Protein AF-A0A3C0KE99-F1 (afdb_monomer_lite)

Sequence (184 aa):
LLPAYAVAENPLDYTTIGVRQPGLIGELLLTMLDDPGIGNLVLAIPVGPEMAQRDKADHIVPALARATKPAVLVLTGDGSPMEPFFTGAITAAGVPLFRSADRAMRALRQVAAYGEALQRAARSARDVRAALPLPGPVPANGIYAEYQGKSWLADAGLPVPSGALATDVDEAVRIANGLGYPVV

pLDDT: mean 90.96, std 7.01, range [63.97, 98.44]

Radius of gyration: 31.88 Å; chains: 1; bounding box: 60×46×84 Å

Secondary structure (DSSP, 8-state):
---TT----SS---TTHHHH-HHHHHHHHHHHHHSTT---EEEEEE---HHHHHHIIIIIHHHHHT-SS-EEEEEE-TTSPPPHHHHHHHHHTT--EES-HHHHHHHHHHHHHHHHHHHHHHHHHHT-PPPPPPSSPPPTT----HHHHHHHHHHTT---------SSHHHHHHHHHHH-S---

Foldseek 3Di:
DADPPFDPDVVGPSDCVCVVPVLVLLVVVQVQLPDPVDQEEEAEDELDDPVSLVSCLVHVLVSQLPRPHHYAYEYEDPPDDHDPSSVVSNVVSVHHYHPDPVVVVVVVVVVVVVVVVVVVVVVVVVPPDPDDDQPDDQPPVNDDDPQSVQVVCVVVVHDHQDDDDDPDDVSVVVRCVVRDDDDD

Structure (mmCIF, N/CA/C/O backbone):
data_AF-A0A3C0KE99-F1
#
_entry.id   AF-A0A3C0KE99-F1
#
loop_
_atom_site.group_PDB
_atom_site.id
_atom_site.type_symbol
_atom_site.label_atom_id
_atom_site.label_alt_id
_atom_site.label_comp_id
_atom_site.label_asym_id
_atom_site.label_entity_id
_atom_site.label_seq_id
_atom_site.pdbx_PDB_ins_code
_atom_site.Cartn_x
_atom_site.Cartn_y
_atom_site.Cartn_z
_atom_site.occupancy
_atom_site.B_iso_or_equiv
_atom_site.auth_seq_id
_atom_site.auth_comp_id
_atom_site.auth_asym_id
_atom_site.auth_atom_id
_atom_site.pdbx_PDB_model_num
ATOM 1 N N . LEU A 1 1 ? 4.388 -18.947 -16.955 1.00 83.38 1 LEU A N 1
ATOM 2 C CA . LEU A 1 1 ? 5.141 -17.674 -17.038 1.00 83.38 1 LEU A CA 1
ATOM 3 C C . LEU A 1 1 ? 6.599 -17.871 -16.629 1.00 83.38 1 LEU A C 1
ATOM 5 O O . LEU A 1 1 ? 7.478 -17.473 -17.374 1.00 83.38 1 LEU A O 1
ATOM 9 N N . LEU A 1 2 ? 6.874 -18.511 -15.491 1.00 86.69 2 LEU A N 1
ATOM 10 C CA . LEU A 1 2 ? 8.243 -18.736 -15.019 1.00 86.69 2 LEU A CA 1
ATOM 11 C C . LEU A 1 2 ? 8.909 -19.978 -15.649 1.00 86.69 2 LEU A C 1
ATOM 13 O O . LEU A 1 2 ? 8.204 -20.937 -15.977 1.00 86.69 2 LEU A O 1
ATOM 17 N N . PRO A 1 3 ? 10.248 -19.992 -15.801 1.00 83.94 3 PRO A N 1
ATOM 18 C CA . PRO A 1 3 ? 10.998 -21.209 -16.106 1.00 83.94 3 PRO A CA 1
ATOM 19 C C . PRO A 1 3 ? 10.809 -22.291 -15.033 1.00 83.94 3 PRO A C 1
ATOM 21 O O . PRO A 1 3 ? 10.615 -21.971 -13.865 1.00 83.94 3 PRO A O 1
ATOM 24 N N . ALA A 1 4 ? 10.957 -23.568 -15.401 1.00 87.19 4 ALA A N 1
ATOM 25 C CA . ALA A 1 4 ? 10.744 -24.703 -14.487 1.00 87.19 4 ALA A CA 1
ATOM 26 C C . ALA A 1 4 ? 11.672 -24.722 -13.255 1.00 87.19 4 ALA A C 1
ATOM 28 O O . ALA A 1 4 ? 11.368 -25.379 -12.266 1.00 87.19 4 ALA A O 1
ATOM 29 N N . TYR A 1 5 ? 12.806 -24.023 -13.325 1.00 84.62 5 TYR A N 1
ATOM 30 C CA . TYR A 1 5 ? 13.785 -23.911 -12.244 1.00 84.62 5 TYR A CA 1
ATOM 31 C C . TYR A 1 5 ? 13.594 -22.664 -11.366 1.00 84.62 5 TYR A C 1
ATOM 33 O O . TYR A 1 5 ? 14.323 -22.502 -10.392 1.00 84.62 5 TYR A O 1
ATOM 41 N N . ALA A 1 6 ? 12.676 -21.759 -11.717 1.00 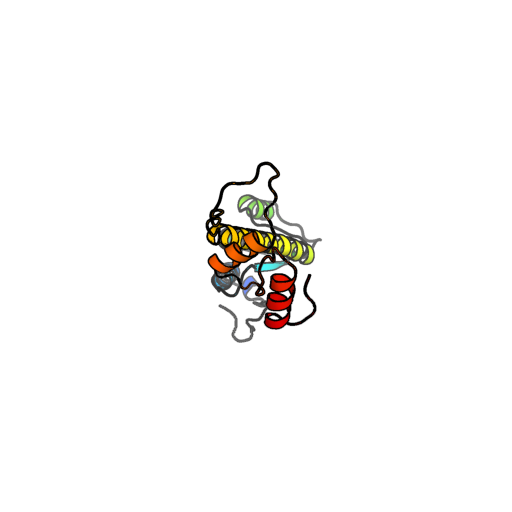86.44 6 ALA A N 1
ATOM 42 C CA . ALA A 1 6 ? 12.399 -20.577 -10.911 1.00 86.44 6 ALA A CA 1
ATOM 43 C C . ALA A 1 6 ? 11.422 -20.927 -9.783 1.00 86.44 6 ALA A C 1
ATOM 45 O O . ALA A 1 6 ? 10.428 -21.624 -9.999 1.00 86.44 6 ALA A O 1
ATOM 46 N N . VAL A 1 7 ? 11.702 -20.421 -8.584 1.00 86.88 7 VAL A N 1
ATOM 47 C CA . VAL A 1 7 ? 10.868 -20.633 -7.398 1.00 86.88 7 VAL A CA 1
ATOM 48 C C . VAL A 1 7 ? 9.984 -19.409 -7.194 1.00 86.88 7 VAL A C 1
ATOM 50 O O . VAL A 1 7 ? 10.462 -18.276 -7.167 1.00 86.88 7 VAL A O 1
ATOM 53 N N . ALA A 1 8 ? 8.678 -19.636 -7.062 1.00 88.81 8 ALA A N 1
ATOM 54 C CA . ALA A 1 8 ? 7.703 -18.582 -6.816 1.00 88.81 8 ALA A CA 1
ATOM 55 C C . ALA A 1 8 ? 7.615 -18.252 -5.316 1.00 88.81 8 ALA A C 1
ATOM 57 O O . ALA A 1 8 ? 6.637 -18.592 -4.653 1.00 88.81 8 ALA A O 1
ATOM 58 N N . GLU A 1 9 ? 8.659 -17.620 -4.781 1.00 90.62 9 GLU A N 1
ATOM 59 C CA . GLU A 1 9 ? 8.729 -17.153 -3.390 1.00 90.62 9 GLU A CA 1
ATOM 60 C C . GLU A 1 9 ? 8.821 -15.621 -3.301 1.00 90.62 9 GLU A C 1
ATOM 62 O O . GLU A 1 9 ? 8.778 -14.929 -4.316 1.00 90.62 9 GLU A O 1
ATOM 67 N N . ASN A 1 10 ? 8.870 -15.070 -2.083 1.00 92.44 10 ASN A N 1
ATOM 68 C CA . ASN A 1 10 ? 9.005 -13.631 -1.857 1.00 92.44 10 ASN A CA 1
ATOM 69 C C . ASN A 1 10 ? 10.383 -13.330 -1.239 1.00 92.44 10 ASN A C 1
ATOM 71 O O . ASN A 1 10 ? 10.577 -13.638 -0.059 1.00 92.44 10 ASN A O 1
ATOM 75 N N . PRO A 1 11 ? 11.321 -12.715 -1.985 1.00 93.38 11 PRO A N 1
ATOM 76 C CA . PRO A 1 11 ? 11.143 -12.071 -3.293 1.00 93.38 11 PRO A CA 1
ATOM 77 C C . PRO A 1 11 ? 11.106 -13.047 -4.478 1.00 93.38 11 PRO A C 1
ATOM 79 O O . PRO A 1 11 ? 11.790 -14.065 -4.477 1.00 93.38 11 PRO A O 1
ATOM 82 N N . LEU A 1 12 ? 10.352 -12.684 -5.522 1.00 93.19 12 LEU A N 1
ATOM 83 C CA . LEU A 1 12 ? 10.263 -13.479 -6.746 1.00 93.19 12 LEU A CA 1
ATOM 84 C C . LEU A 1 12 ? 11.447 -13.182 -7.671 1.00 93.19 12 LEU A C 1
ATOM 86 O O . LEU A 1 12 ? 11.517 -12.105 -8.267 1.00 93.19 12 LEU A O 1
ATOM 90 N N . ASP A 1 13 ? 12.328 -14.165 -7.852 1.00 90.56 13 ASP A N 1
ATOM 91 C CA . ASP A 1 13 ? 13.371 -14.130 -8.877 1.00 90.56 13 ASP A CA 1
ATOM 92 C C . ASP A 1 13 ? 12.866 -14.770 -10.180 1.00 90.56 13 ASP A C 1
ATOM 94 O O . ASP A 1 13 ? 12.857 -15.990 -10.357 1.00 90.56 13 ASP A O 1
ATOM 98 N N . TYR A 1 14 ? 12.439 -13.931 -11.127 1.00 89.12 14 TYR A N 1
ATOM 99 C CA . TYR A 1 14 ? 12.045 -14.378 -12.467 1.00 89.12 14 TYR A CA 1
ATOM 100 C C . TYR A 1 14 ? 13.247 -14.657 -13.385 1.00 89.12 14 TYR A C 1
ATOM 102 O O . TYR A 1 14 ? 13.071 -15.003 -14.557 1.00 89.12 14 TYR A O 1
ATOM 110 N N . THR A 1 15 ? 14.475 -14.577 -12.869 1.00 86.44 15 THR A N 1
ATOM 111 C CA . THR A 1 15 ? 15.736 -14.855 -13.562 1.00 86.44 15 THR A CA 1
ATOM 112 C C . THR A 1 15 ? 15.951 -13.929 -14.768 1.00 86.44 15 THR A C 1
ATOM 114 O O . THR A 1 15 ? 15.521 -12.777 -14.789 1.00 86.44 15 THR A O 1
ATOM 117 N N . THR A 1 16 ? 16.618 -14.404 -15.819 1.00 83.12 16 THR A N 1
ATOM 118 C CA . THR A 1 16 ? 16.950 -13.604 -17.008 1.00 83.12 16 THR A CA 1
ATOM 119 C C . THR A 1 16 ? 15.876 -13.634 -18.095 1.00 83.12 16 THR A C 1
ATOM 121 O O . THR A 1 16 ? 16.087 -13.082 -19.176 1.00 83.12 16 THR A O 1
ATOM 124 N N . ILE A 1 17 ? 14.705 -14.240 -17.849 1.00 82.50 17 ILE A N 1
ATOM 125 C CA . ILE A 1 17 ? 13.643 -14.337 -18.867 1.00 82.50 17 ILE A CA 1
ATOM 126 C C . ILE A 1 17 ? 13.179 -12.957 -19.351 1.00 82.50 17 ILE A C 1
ATOM 128 O O . ILE A 1 17 ? 12.940 -12.769 -20.543 1.00 82.50 17 ILE A O 1
ATOM 132 N N . GLY A 1 18 ? 13.182 -11.970 -18.451 1.00 77.12 18 GLY A N 1
ATOM 133 C CA . GLY A 1 18 ? 12.819 -10.588 -18.746 1.00 77.12 18 GLY A CA 1
ATOM 134 C C . GLY A 1 18 ? 13.744 -9.882 -19.743 1.00 77.12 18 GLY A C 1
ATOM 135 O O . GLY A 1 18 ? 13.336 -8.896 -20.341 1.00 77.12 18 GLY A O 1
ATOM 136 N N . VAL A 1 19 ? 14.960 -10.397 -19.967 1.00 79.00 19 VAL A N 1
ATOM 137 C CA . VAL A 1 19 ? 15.878 -9.874 -20.996 1.00 79.00 19 VAL A CA 1
ATOM 138 C C . VAL A 1 19 ? 15.428 -10.289 -22.397 1.00 79.00 19 VAL A C 1
ATOM 140 O O . VAL A 1 19 ? 15.578 -9.529 -23.344 1.00 79.00 19 VAL A O 1
ATOM 143 N N . ARG A 1 20 ? 14.882 -11.503 -22.544 1.00 81.06 20 ARG A N 1
ATOM 144 C CA . ARG A 1 20 ? 14.421 -12.025 -23.842 1.00 81.06 20 ARG A CA 1
ATOM 145 C C . ARG A 1 20 ? 12.971 -11.664 -24.139 1.00 81.06 20 ARG A C 1
ATOM 147 O O . ARG A 1 20 ? 12.592 -11.601 -25.301 1.00 81.06 20 ARG A O 1
ATOM 154 N N . GLN A 1 21 ? 12.160 -11.492 -23.097 1.00 85.19 21 GLN A N 1
ATOM 155 C CA . GLN A 1 21 ? 10.727 -11.232 -23.202 1.00 85.19 21 GLN A CA 1
ATOM 156 C C . GLN A 1 21 ? 10.315 -10.139 -22.205 1.00 85.19 21 GLN A C 1
ATOM 158 O O . GLN A 1 21 ? 9.745 -10.448 -21.159 1.00 85.19 21 GLN A O 1
ATOM 163 N N . PRO A 1 22 ? 10.583 -8.857 -22.502 1.00 81.12 22 PRO A N 1
ATOM 164 C CA . PRO A 1 22 ? 10.265 -7.767 -21.580 1.00 81.12 22 PRO A CA 1
ATOM 165 C C . PRO A 1 22 ? 8.769 -7.655 -21.250 1.00 81.12 22 PRO A C 1
ATOM 167 O O . PRO A 1 22 ? 8.410 -7.396 -20.102 1.00 81.12 22 PRO A O 1
ATOM 170 N N . GLY A 1 23 ? 7.896 -7.944 -22.226 1.00 84.56 23 GLY A N 1
ATOM 171 C CA . GLY A 1 23 ? 6.438 -8.017 -22.043 1.00 84.56 23 GLY A CA 1
ATOM 172 C C . GLY A 1 23 ? 5.997 -8.966 -20.926 1.00 84.56 23 GLY A C 1
ATOM 173 O O . GLY A 1 23 ? 5.056 -8.666 -20.191 1.00 84.56 23 GLY A O 1
ATOM 174 N N . LEU A 1 24 ? 6.741 -10.057 -20.722 1.00 90.25 24 LEU A N 1
ATOM 175 C CA . LEU A 1 24 ? 6.434 -11.054 -19.701 1.00 90.25 24 LEU A CA 1
ATOM 176 C C . LEU A 1 24 ? 6.539 -10.483 -18.281 1.00 90.25 24 LEU A C 1
ATOM 178 O O . LEU A 1 24 ? 5.824 -10.936 -17.393 1.00 90.25 24 LEU A O 1
ATOM 182 N N . ILE A 1 25 ? 7.394 -9.478 -18.055 1.00 91.44 25 ILE A N 1
ATOM 183 C CA . ILE A 1 25 ? 7.524 -8.839 -16.738 1.00 91.44 25 ILE A CA 1
ATOM 184 C C . ILE A 1 25 ? 6.229 -8.097 -16.380 1.00 91.44 25 ILE A C 1
ATOM 186 O O . ILE A 1 25 ? 5.781 -8.164 -15.237 1.00 91.44 25 ILE A O 1
ATOM 190 N N . GLY A 1 26 ? 5.606 -7.423 -17.352 1.00 91.25 26 GLY A N 1
ATOM 191 C CA . GLY A 1 26 ? 4.327 -6.743 -17.149 1.00 91.25 26 GLY A CA 1
ATOM 192 C C . GLY A 1 26 ? 3.198 -7.720 -16.810 1.00 91.25 26 GLY A C 1
ATOM 193 O O . GLY A 1 26 ? 2.449 -7.491 -15.862 1.00 91.25 26 GLY A O 1
ATOM 194 N N . GLU A 1 27 ? 3.112 -8.840 -17.532 1.00 92.19 27 GLU A N 1
ATOM 195 C CA . GLU A 1 27 ? 2.137 -9.906 -17.253 1.00 92.19 27 GLU A CA 1
ATOM 196 C C . GLU A 1 27 ? 2.355 -10.550 -15.881 1.00 92.19 27 GLU A C 1
ATOM 198 O O . GLU A 1 27 ? 1.399 -10.745 -15.130 1.00 92.19 27 GLU A O 1
ATOM 203 N N . LEU A 1 28 ? 3.610 -10.841 -15.531 1.00 92.94 28 LEU A N 1
ATOM 204 C CA . LEU A 1 28 ? 3.993 -11.396 -14.234 1.00 92.94 28 LEU A CA 1
ATOM 205 C C . LEU A 1 28 ? 3.555 -10.473 -13.092 1.00 92.94 28 LEU A C 1
ATOM 207 O O . LEU A 1 28 ? 2.928 -10.924 -12.137 1.00 92.94 28 LEU A O 1
ATOM 211 N N . LEU A 1 29 ? 3.845 -9.177 -13.218 1.00 93.12 29 LEU A N 1
ATOM 212 C CA . LEU A 1 29 ? 3.496 -8.164 -12.230 1.00 93.12 29 LEU A CA 1
ATOM 213 C C . LEU A 1 29 ? 1.983 -8.072 -12.019 1.00 93.12 29 LEU A C 1
ATOM 215 O O . LEU A 1 29 ? 1.525 -8.088 -10.881 1.00 93.12 29 LEU A O 1
ATOM 219 N N . LEU A 1 30 ? 1.208 -8.015 -13.103 1.00 93.56 30 LEU A N 1
ATOM 220 C CA . LEU A 1 30 ? -0.252 -7.973 -13.016 1.00 93.56 30 LEU A CA 1
ATOM 221 C C . LEU A 1 30 ? -0.817 -9.267 -12.417 1.00 93.56 30 LEU A C 1
ATOM 223 O O . LEU A 1 30 ? -1.653 -9.199 -11.525 1.00 93.56 30 LEU A O 1
ATOM 227 N N . THR A 1 31 ? -0.280 -10.426 -12.810 1.00 94.38 31 THR A N 1
ATOM 228 C CA . THR A 1 31 ? -0.678 -11.730 -12.251 1.00 94.38 31 THR A CA 1
ATOM 229 C C . THR A 1 31 ? -0.440 -11.791 -10.740 1.00 94.38 31 THR A C 1
ATOM 231 O O . THR A 1 31 ? -1.295 -12.262 -9.998 1.00 94.38 31 THR A O 1
ATOM 234 N N . MET A 1 32 ? 0.702 -11.287 -10.258 1.00 93.88 32 MET A N 1
ATOM 235 C CA . MET A 1 32 ? 0.970 -11.194 -8.818 1.00 93.88 32 MET A CA 1
ATOM 236 C C . MET A 1 32 ? -0.010 -10.247 -8.121 1.00 93.88 32 MET A C 1
ATOM 238 O O . MET A 1 32 ? -0.473 -10.526 -7.020 1.00 93.88 32 MET A O 1
ATOM 242 N N . LEU A 1 33 ? -0.337 -9.117 -8.746 1.00 94.69 33 LEU A N 1
ATOM 243 C CA . LEU A 1 33 ? -1.261 -8.149 -8.163 1.00 94.69 33 LEU A CA 1
ATOM 244 C C . LEU A 1 33 ? -2.715 -8.636 -8.139 1.00 94.69 33 LEU A C 1
ATOM 246 O O . LEU A 1 33 ? -3.479 -8.138 -7.312 1.00 94.69 33 LEU A O 1
ATOM 250 N N . ASP A 1 34 ? -3.090 -9.623 -8.949 1.00 94.94 34 ASP A N 1
ATOM 251 C CA . ASP A 1 34 ? -4.409 -10.262 -8.888 1.00 94.94 34 ASP A CA 1
ATOM 252 C C . ASP A 1 34 ? -4.562 -11.202 -7.676 1.00 94.94 34 ASP A C 1
ATOM 254 O O . ASP A 1 34 ? -5.679 -11.410 -7.198 1.00 94.94 34 ASP A O 1
ATOM 258 N N . ASP A 1 35 ? -3.463 -11.714 -7.109 1.00 95.00 35 ASP A N 1
ATOM 259 C CA . ASP A 1 35 ? -3.506 -12.592 -5.934 1.00 95.00 35 ASP A CA 1
ATOM 260 C C . ASP A 1 35 ? -4.024 -11.829 -4.694 1.00 95.00 35 ASP A C 1
ATOM 262 O O . ASP A 1 35 ? -3.411 -10.836 -4.279 1.00 95.00 35 ASP A O 1
ATOM 266 N N . PRO A 1 36 ? -5.132 -12.252 -4.052 1.00 94.81 36 PRO A N 1
ATOM 267 C CA . PRO A 1 36 ? -5.673 -11.578 -2.870 1.00 94.81 36 PRO A CA 1
ATOM 268 C C . PRO A 1 36 ? -4.716 -11.568 -1.663 1.00 94.81 36 PRO A C 1
ATOM 270 O O . PRO A 1 36 ? -4.857 -10.704 -0.798 1.00 94.81 36 PRO A O 1
ATOM 273 N N . GLY A 1 37 ? -3.739 -12.477 -1.603 1.00 94.62 37 GLY A N 1
ATOM 274 C CA . GLY A 1 37 ? -2.684 -12.521 -0.590 1.00 94.62 37 GLY A CA 1
ATOM 275 C C . GLY A 1 37 ? -1.580 -11.474 -0.780 1.00 94.62 37 GLY A C 1
ATOM 276 O O . GLY A 1 37 ? -0.820 -11.212 0.154 1.00 94.62 37 GLY A O 1
ATOM 277 N N . ILE A 1 38 ? -1.498 -10.831 -1.949 1.00 95.06 38 ILE A N 1
ATOM 278 C CA . ILE A 1 38 ? -0.521 -9.777 -2.243 1.00 95.06 38 ILE A CA 1
ATOM 279 C C . ILE A 1 38 ? -1.188 -8.409 -2.089 1.00 95.06 38 ILE A C 1
ATOM 281 O O . ILE A 1 38 ? -2.112 -8.066 -2.824 1.00 95.06 38 ILE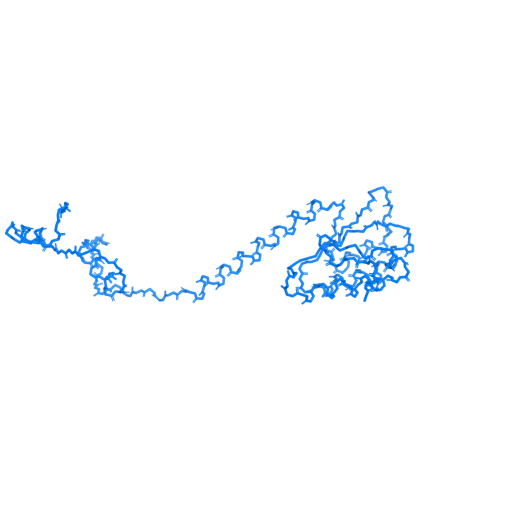 A O 1
ATOM 285 N N . GLY A 1 39 ? -0.717 -7.606 -1.131 1.00 93.75 39 GLY A N 1
ATOM 286 C CA . GLY A 1 39 ? -1.272 -6.274 -0.844 1.00 93.75 39 GLY A CA 1
ATOM 287 C C . GLY A 1 39 ? -0.574 -5.112 -1.558 1.00 93.75 39 GLY A C 1
ATOM 288 O O . GLY A 1 39 ? -1.162 -4.044 -1.709 1.00 93.75 39 GLY A O 1
ATOM 289 N N . ASN A 1 40 ? 0.679 -5.292 -1.969 1.00 95.62 40 ASN A N 1
ATOM 290 C CA . ASN A 1 40 ? 1.485 -4.310 -2.693 1.00 95.62 40 ASN A CA 1
ATOM 291 C C . ASN A 1 40 ? 2.651 -5.014 -3.400 1.00 95.62 40 ASN A C 1
ATOM 293 O O . ASN A 1 40 ? 2.922 -6.183 -3.125 1.00 95.62 40 ASN A O 1
ATOM 297 N N . LEU A 1 41 ? 3.338 -4.302 -4.293 1.00 96.75 41 LEU A N 1
ATOM 298 C CA . LEU A 1 41 ? 4.462 -4.845 -5.048 1.00 96.75 41 LEU A CA 1
ATOM 299 C C . LEU A 1 41 ? 5.617 -3.845 -5.168 1.00 96.75 41 LEU A C 1
ATOM 301 O O . LEU A 1 41 ? 5.418 -2.657 -5.429 1.00 96.75 41 LEU A O 1
ATOM 305 N N . VAL A 1 42 ? 6.843 -4.357 -5.041 1.00 97.44 42 VAL A N 1
ATOM 306 C CA . VAL A 1 42 ? 8.082 -3.637 -5.365 1.00 97.44 42 VAL A CA 1
ATOM 307 C C . VAL A 1 42 ? 8.758 -4.325 -6.539 1.00 97.44 42 VAL A C 1
ATOM 309 O O . VAL A 1 42 ? 9.228 -5.451 -6.403 1.00 97.44 42 VAL A O 1
ATOM 312 N N . LEU A 1 43 ? 8.850 -3.637 -7.677 1.00 96.69 43 LEU A N 1
ATOM 313 C CA . LEU A 1 43 ? 9.662 -4.095 -8.799 1.00 96.69 43 LEU A CA 1
ATOM 314 C C . LEU A 1 43 ? 11.032 -3.423 -8.726 1.00 96.69 43 LEU A C 1
ATOM 316 O O . LEU A 1 43 ? 11.163 -2.249 -9.067 1.00 96.69 43 LEU A O 1
ATOM 320 N N . ALA A 1 44 ? 12.050 -4.160 -8.282 1.00 95.56 44 ALA A N 1
ATOM 321 C CA . ALA A 1 44 ? 13.424 -3.674 -8.202 1.00 95.56 44 ALA A CA 1
ATOM 322 C C . ALA A 1 44 ? 14.278 -4.239 -9.340 1.00 95.56 44 ALA A C 1
ATOM 324 O O . ALA A 1 44 ? 14.581 -5.428 -9.360 1.00 95.56 44 ALA A O 1
ATOM 325 N N . ILE A 1 45 ? 14.672 -3.384 -10.286 1.00 93.94 45 ILE A N 1
ATOM 326 C CA . ILE A 1 45 ? 15.418 -3.776 -11.491 1.00 93.94 45 ILE A CA 1
ATOM 327 C C . ILE A 1 45 ? 16.542 -2.776 -11.802 1.00 93.94 45 ILE A C 1
ATOM 329 O O . ILE A 1 45 ? 16.412 -1.592 -11.492 1.00 93.94 45 ILE A O 1
ATOM 333 N N . PRO A 1 46 ? 17.652 -3.199 -12.433 1.00 93.56 46 PRO A N 1
ATOM 334 C CA . PRO A 1 46 ? 18.706 -2.272 -12.845 1.00 93.56 46 PRO A CA 1
ATOM 335 C C . PRO A 1 46 ? 18.226 -1.331 -13.956 1.00 93.56 46 PRO A C 1
ATOM 337 O O . PRO A 1 46 ? 17.346 -1.699 -14.733 1.00 93.56 46 PRO A O 1
ATOM 340 N N . VAL A 1 47 ? 18.830 -0.145 -14.094 1.00 94.44 47 VAL A N 1
ATOM 341 C CA . VAL A 1 47 ? 18.546 0.796 -15.205 1.00 94.44 47 VAL A CA 1
ATOM 342 C C . VAL A 1 47 ? 18.821 0.163 -16.572 1.00 94.44 47 VAL A C 1
ATOM 344 O O . VAL A 1 47 ? 17.939 0.146 -17.429 1.00 94.44 47 VAL A O 1
ATOM 347 N N . GLY A 1 48 ? 19.995 -0.445 -16.747 1.00 91.50 48 GLY A N 1
ATOM 348 C CA . GLY A 1 48 ? 20.395 -1.095 -17.997 1.00 91.50 48 GLY A CA 1
ATOM 349 C C . GLY A 1 48 ? 20.681 -0.126 -19.162 1.00 91.50 48 GLY A C 1
ATOM 350 O O . GLY A 1 48 ? 20.575 1.092 -19.006 1.00 91.50 48 GLY A O 1
ATOM 351 N N . PRO A 1 49 ? 21.071 -0.664 -20.331 1.00 93.00 49 PRO A N 1
ATOM 352 C CA . PRO A 1 49 ? 21.351 0.125 -21.532 1.00 93.00 49 PRO A CA 1
ATOM 353 C C . PRO A 1 49 ? 20.078 0.746 -22.123 1.00 93.00 49 PRO A C 1
ATOM 355 O O . PRO A 1 49 ? 18.970 0.328 -21.789 1.00 93.00 49 PRO A O 1
ATOM 358 N N . GLU A 1 50 ? 20.240 1.690 -23.054 1.00 95.38 50 GLU A N 1
ATOM 359 C CA . GLU A 1 50 ? 19.139 2.407 -23.717 1.00 95.38 50 GLU A CA 1
ATOM 360 C C . GLU A 1 50 ? 18.032 1.472 -24.232 1.00 95.38 50 GLU A C 1
ATOM 362 O O . GLU A 1 50 ? 16.859 1.704 -23.951 1.00 95.38 50 GLU A O 1
ATOM 367 N N . MET A 1 51 ? 18.385 0.380 -24.922 1.00 93.44 51 MET A N 1
ATOM 368 C CA . MET A 1 51 ? 17.389 -0.567 -25.444 1.00 93.44 51 MET A CA 1
ATOM 369 C C . MET A 1 51 ? 16.537 -1.182 -24.325 1.00 93.44 51 MET A C 1
ATOM 371 O O . MET A 1 51 ? 15.316 -1.198 -24.410 1.00 93.44 51 MET A O 1
ATOM 375 N N . ALA A 1 52 ? 17.165 -1.580 -23.216 1.00 93.00 52 ALA A N 1
ATOM 376 C CA . ALA A 1 52 ? 16.439 -2.113 -22.068 1.00 93.00 52 ALA A CA 1
ATOM 377 C C . ALA A 1 52 ? 15.552 -1.047 -21.400 1.00 93.00 52 ALA A C 1
ATOM 379 O O . ALA A 1 52 ? 14.552 -1.387 -20.775 1.00 93.00 52 ALA A O 1
ATOM 380 N N . GLN A 1 53 ? 15.912 0.236 -21.492 1.00 96.19 53 GLN A N 1
ATOM 381 C CA . GLN A 1 53 ? 15.066 1.334 -21.022 1.00 96.19 53 GLN A CA 1
ATOM 382 C C . GLN A 1 53 ? 13.852 1.545 -21.939 1.00 96.19 53 GLN A C 1
ATOM 384 O O . GLN A 1 53 ? 12.769 1.811 -21.422 1.00 96.19 53 GLN A O 1
ATOM 389 N N . ARG A 1 54 ? 13.995 1.360 -23.263 1.00 96.31 54 ARG A N 1
ATOM 390 C CA . ARG A 1 54 ? 12.863 1.350 -24.215 1.00 96.31 54 ARG A CA 1
ATOM 391 C C . ARG A 1 54 ? 11.900 0.216 -23.893 1.00 96.31 54 ARG A C 1
ATOM 393 O O . ARG A 1 54 ? 10.733 0.473 -23.629 1.00 96.31 54 ARG A O 1
ATOM 400 N N . ASP A 1 55 ? 12.422 -0.996 -23.735 1.00 95.00 55 ASP A N 1
ATOM 401 C CA . ASP A 1 55 ? 11.621 -2.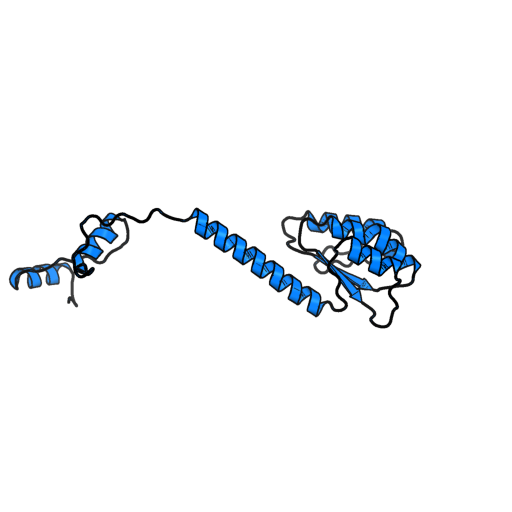164 -23.363 1.00 95.00 55 ASP A CA 1
ATOM 402 C C . ASP A 1 55 ? 10.838 -1.948 -22.054 1.00 95.00 55 ASP A C 1
ATOM 404 O O . ASP A 1 55 ? 9.668 -2.312 -21.936 1.00 95.00 55 ASP A O 1
ATOM 408 N N . LYS A 1 56 ? 11.462 -1.320 -21.049 1.00 95.75 56 LYS A N 1
ATOM 409 C CA . LYS A 1 56 ? 10.797 -0.983 -19.777 1.00 95.75 56 LYS A CA 1
ATOM 410 C C . LYS A 1 56 ? 9.714 0.074 -19.959 1.00 95.75 56 LYS A C 1
ATOM 412 O O . LYS A 1 56 ? 8.655 -0.056 -19.345 1.00 95.75 56 LYS A O 1
ATOM 417 N N . ALA A 1 57 ? 9.977 1.103 -20.760 1.00 97.00 57 ALA A N 1
ATOM 418 C CA . ALA A 1 57 ? 9.010 2.151 -21.066 1.00 97.00 57 ALA A CA 1
ATOM 419 C C . ALA A 1 57 ? 7.784 1.593 -21.803 1.00 97.00 57 ALA A C 1
ATOM 421 O O . ALA A 1 57 ? 6.665 1.979 -21.478 1.00 97.00 57 ALA A O 1
ATOM 422 N N . ASP A 1 58 ? 7.988 0.645 -22.718 1.00 95.69 58 ASP A N 1
ATOM 423 C CA . ASP A 1 58 ? 6.925 0.099 -23.566 1.00 95.69 58 ASP A CA 1
ATOM 424 C C . ASP A 1 58 ? 6.126 -1.017 -22.876 1.00 95.69 58 ASP A C 1
ATOM 426 O O . ASP A 1 58 ? 4.929 -1.175 -23.126 1.00 95.69 58 ASP A O 1
ATOM 430 N N . HIS A 1 59 ? 6.755 -1.785 -21.979 1.00 94.31 59 HIS A N 1
ATOM 431 C CA . HIS A 1 59 ? 6.138 -2.990 -21.414 1.00 94.31 59 HIS A CA 1
ATOM 432 C C . HIS A 1 59 ? 5.920 -2.962 -19.899 1.00 94.31 59 HIS A C 1
ATOM 434 O O . HIS A 1 59 ? 4.917 -3.487 -19.416 1.00 94.31 59 HIS A O 1
ATOM 440 N N . ILE A 1 60 ? 6.828 -2.358 -19.130 1.00 95.62 60 ILE A N 1
ATOM 441 C CA . ILE A 1 60 ? 6.770 -2.399 -17.659 1.00 95.62 60 ILE A CA 1
ATOM 442 C C . ILE A 1 60 ? 6.019 -1.195 -17.101 1.00 95.62 60 ILE A C 1
ATOM 444 O O . ILE A 1 60 ? 5.140 -1.354 -16.254 1.00 95.62 60 ILE A O 1
ATOM 448 N N . VAL A 1 61 ? 6.343 0.011 -17.569 1.00 97.56 61 VAL A N 1
ATOM 449 C CA . VAL A 1 61 ? 5.708 1.250 -17.097 1.00 97.56 61 VAL A CA 1
ATOM 450 C C . VAL A 1 61 ? 4.184 1.221 -17.301 1.00 97.56 61 VAL A C 1
ATOM 452 O O . VAL A 1 61 ? 3.471 1.500 -16.335 1.00 97.56 61 VAL A O 1
ATOM 455 N N . PRO A 1 62 ? 3.641 0.798 -18.462 1.00 96.69 62 PRO A N 1
ATOM 456 C CA . PRO A 1 62 ? 2.194 0.714 -18.650 1.00 96.69 62 PRO A CA 1
ATOM 457 C C . PRO A 1 62 ? 1.537 -0.351 -17.766 1.00 96.69 62 PRO A C 1
ATOM 459 O O . PRO A 1 62 ? 0.404 -0.170 -17.325 1.00 96.69 62 PRO A O 1
ATOM 462 N N . ALA A 1 63 ? 2.230 -1.458 -17.477 1.00 95.50 63 ALA A N 1
ATOM 463 C CA . ALA A 1 63 ? 1.721 -2.489 -16.573 1.00 95.50 63 ALA A CA 1
ATOM 464 C C . ALA A 1 63 ? 1.631 -1.972 -15.130 1.00 95.50 63 ALA A C 1
ATOM 466 O O . ALA A 1 63 ? 0.597 -2.134 -14.485 1.00 95.50 63 ALA A O 1
ATOM 467 N N . LEU A 1 64 ? 2.666 -1.274 -14.653 1.00 96.81 64 LEU A N 1
ATOM 468 C CA . LEU A 1 64 ? 2.657 -0.609 -13.347 1.00 96.81 64 LEU A CA 1
ATOM 469 C C . LEU A 1 64 ? 1.558 0.454 -13.243 1.00 96.81 64 LEU A C 1
ATOM 471 O O . LEU A 1 64 ? 0.896 0.542 -12.216 1.00 96.81 64 LEU A O 1
ATOM 475 N N . ALA A 1 65 ? 1.320 1.222 -14.306 1.00 96.44 65 ALA A N 1
ATOM 476 C CA . ALA A 1 65 ? 0.257 2.228 -14.341 1.00 96.44 65 ALA A CA 1
ATOM 477 C C . ALA A 1 65 ? -1.159 1.625 -14.260 1.00 96.44 65 ALA A C 1
ATOM 479 O O . ALA A 1 65 ? -2.098 2.293 -13.835 1.00 96.44 65 ALA A O 1
ATOM 480 N N . ARG A 1 66 ? -1.320 0.358 -14.660 1.00 95.25 66 ARG A N 1
ATOM 481 C CA . ARG A 1 66 ? -2.582 -0.397 -14.580 1.00 95.25 66 ARG A CA 1
ATOM 482 C C . ARG A 1 66 ? -2.771 -1.128 -13.247 1.00 95.25 66 ARG A C 1
ATOM 484 O O . ARG A 1 66 ? -3.806 -1.765 -13.060 1.00 95.25 66 ARG A O 1
ATOM 491 N N . ALA A 1 67 ? -1.791 -1.073 -12.346 1.00 95.06 67 ALA A N 1
ATOM 492 C CA . ALA A 1 67 ? -1.858 -1.743 -11.056 1.00 95.06 67 ALA A CA 1
ATOM 493 C C . ALA A 1 67 ? -3.050 -1.237 -10.225 1.00 95.06 67 ALA A C 1
ATOM 495 O O . ALA A 1 67 ? -3.214 -0.041 -10.000 1.00 95.06 67 ALA A O 1
ATOM 496 N N . THR A 1 68 ? -3.867 -2.164 -9.727 1.00 92.50 68 THR A N 1
ATOM 497 C CA . THR A 1 68 ? -5.022 -1.867 -8.857 1.00 92.50 68 THR A CA 1
ATOM 498 C C . THR A 1 68 ? -4.651 -1.808 -7.374 1.00 92.50 68 THR A C 1
ATOM 500 O O . THR A 1 68 ? -5.440 -1.357 -6.544 1.00 92.50 68 THR A O 1
ATOM 503 N N . LYS A 1 69 ? -3.438 -2.250 -7.035 1.00 95.69 69 LYS A N 1
ATOM 504 C CA . LYS A 1 69 ? -2.846 -2.215 -5.696 1.00 95.69 69 LYS A CA 1
ATOM 505 C C . LYS A 1 69 ? -1.557 -1.390 -5.735 1.00 95.69 69 LYS A C 1
ATOM 507 O O . LYS A 1 69 ? -0.962 -1.269 -6.806 1.00 95.69 69 LYS A O 1
ATOM 512 N N . PRO A 1 70 ? -1.088 -0.845 -4.597 1.00 96.50 70 PRO A N 1
ATOM 513 C CA . PRO A 1 70 ? 0.142 -0.062 -4.562 1.00 96.50 70 PRO A CA 1
ATOM 514 C C . PRO A 1 70 ? 1.328 -0.824 -5.167 1.00 96.50 70 PRO A C 1
ATOM 516 O O . PRO A 1 70 ? 1.733 -1.866 -4.652 1.00 96.50 70 PRO A O 1
ATOM 519 N N . ALA A 1 71 ? 1.892 -0.292 -6.248 1.00 97.25 71 ALA A N 1
ATOM 520 C CA . ALA A 1 71 ? 3.051 -0.852 -6.927 1.00 97.25 71 ALA A CA 1
ATOM 521 C C . ALA A 1 71 ? 4.088 0.248 -7.167 1.00 97.25 71 ALA A C 1
ATOM 523 O O . ALA A 1 71 ? 3.743 1.361 -7.567 1.00 97.25 71 ALA A O 1
ATOM 524 N N . VAL A 1 72 ? 5.358 -0.050 -6.897 1.00 97.69 72 VAL A N 1
ATOM 525 C CA . VAL A 1 72 ? 6.455 0.918 -7.025 1.00 97.69 72 VAL A CA 1
ATOM 526 C C . VAL A 1 72 ? 7.585 0.355 -7.877 1.00 97.69 72 VAL A C 1
ATOM 528 O O . VAL A 1 72 ? 7.928 -0.827 -7.780 1.00 97.69 72 VAL A O 1
ATOM 531 N N . LEU A 1 73 ? 8.186 1.222 -8.691 1.00 97.88 73 LEU A N 1
ATOM 532 C CA . LEU A 1 73 ? 9.379 0.915 -9.470 1.00 97.88 73 LEU A CA 1
ATOM 533 C C . LEU A 1 73 ? 10.619 1.371 -8.703 1.00 97.88 73 LEU A C 1
ATOM 535 O O . LEU A 1 73 ? 10.753 2.542 -8.348 1.00 97.88 73 LEU A O 1
ATOM 539 N N . VAL A 1 74 ? 11.559 0.459 -8.486 1.00 97.81 74 VAL A N 1
ATOM 540 C CA . VAL A 1 74 ? 12.885 0.763 -7.952 1.00 97.81 74 VAL A CA 1
ATOM 541 C C . VAL A 1 74 ? 13.908 0.518 -9.050 1.00 97.81 74 VAL A C 1
ATOM 543 O O . VAL A 1 74 ? 14.071 -0.608 -9.513 1.00 97.81 74 VAL A O 1
ATOM 546 N N . LEU A 1 75 ? 14.619 1.571 -9.447 1.00 96.38 75 LEU A N 1
ATOM 547 C CA . LEU A 1 75 ? 15.719 1.461 -10.398 1.00 96.38 75 LEU A CA 1
ATOM 548 C C . LEU A 1 75 ? 17.055 1.476 -9.665 1.00 96.38 75 LEU A C 1
ATOM 550 O O . LEU A 1 75 ? 17.394 2.467 -9.018 1.00 96.38 75 LEU A O 1
ATOM 554 N N . THR A 1 76 ? 17.806 0.382 -9.782 1.00 92.62 76 THR A N 1
ATOM 555 C CA . THR A 1 76 ? 19.151 0.237 -9.208 1.00 92.62 76 THR A CA 1
ATOM 556 C C . THR A 1 76 ? 20.237 0.592 -10.229 1.00 92.62 76 THR A C 1
ATOM 558 O O . THR A 1 76 ? 20.006 0.578 -11.440 1.00 92.62 76 THR A O 1
ATOM 561 N N . GLY A 1 77 ? 21.437 0.915 -9.741 1.00 86.81 77 GLY A N 1
ATOM 562 C CA . GLY A 1 77 ? 22.555 1.370 -10.574 1.00 86.81 77 GLY A CA 1
ATOM 563 C C . GLY A 1 77 ? 22.598 2.892 -10.675 1.00 86.81 77 GLY A C 1
ATOM 564 O O . GLY A 1 77 ? 22.341 3.460 -11.735 1.00 86.81 77 GLY A O 1
ATOM 565 N N . ASP A 1 78 ? 22.924 3.553 -9.560 1.00 76.38 78 ASP A N 1
ATOM 566 C CA . ASP A 1 78 ? 22.877 5.016 -9.435 1.00 76.38 78 ASP A CA 1
ATOM 567 C C . ASP A 1 78 ? 23.764 5.767 -10.433 1.00 76.38 78 ASP A C 1
ATOM 569 O O . ASP A 1 78 ? 23.410 6.871 -10.835 1.00 76.38 78 ASP A O 1
ATOM 573 N N . GLY A 1 79 ? 24.851 5.143 -10.894 1.00 80.88 79 GLY A N 1
ATOM 574 C CA . GLY A 1 79 ? 25.741 5.704 -11.913 1.00 80.88 79 GLY A CA 1
ATOM 575 C C . GLY A 1 79 ? 25.286 5.507 -13.363 1.00 80.88 79 GLY A C 1
ATOM 576 O O . GLY A 1 79 ? 25.917 6.052 -14.263 1.00 80.88 79 GLY A O 1
ATOM 577 N N . SER A 1 80 ? 24.231 4.728 -13.624 1.00 87.25 80 SER A N 1
ATOM 578 C CA . SER A 1 80 ? 23.734 4.513 -14.986 1.00 87.25 80 SER A CA 1
ATOM 579 C C . SER A 1 80 ? 22.784 5.640 -15.403 1.00 87.25 80 SER A C 1
ATOM 581 O O . SER A 1 80 ? 21.826 5.912 -14.667 1.00 87.25 80 SER A O 1
ATOM 583 N N . PRO A 1 81 ? 23.001 6.269 -16.574 1.00 91.31 81 PRO A N 1
ATOM 584 C CA . PRO A 1 81 ? 22.129 7.328 -17.056 1.00 91.31 81 PRO A CA 1
ATOM 585 C C . PRO A 1 81 ? 20.729 6.778 -17.330 1.00 91.31 81 PRO A C 1
ATOM 587 O O . PRO A 1 81 ? 20.564 5.684 -17.875 1.00 91.31 81 PRO A O 1
ATOM 590 N N . MET A 1 82 ? 19.720 7.549 -16.933 1.00 95.38 82 MET A N 1
ATOM 591 C CA . MET A 1 82 ? 18.343 7.307 -17.336 1.00 95.38 82 MET A CA 1
ATOM 592 C C . MET A 1 82 ? 18.011 8.210 -18.512 1.00 95.38 82 MET A C 1
ATOM 594 O O . MET A 1 82 ? 18.121 9.432 -18.408 1.00 95.38 82 MET A O 1
ATOM 598 N N . GLU A 1 83 ? 17.586 7.603 -19.607 1.00 97.62 83 GLU A N 1
ATOM 599 C CA . GLU A 1 83 ? 17.278 8.321 -20.829 1.00 97.62 83 GLU A CA 1
ATOM 600 C C . GLU A 1 83 ? 16.024 9.195 -20.658 1.00 97.62 83 GLU A C 1
ATOM 602 O O . GLU A 1 83 ? 15.070 8.777 -19.986 1.00 97.62 83 GLU A O 1
ATOM 607 N N . PRO A 1 84 ? 15.968 10.388 -21.283 1.00 98.06 84 PRO A N 1
ATOM 608 C CA . PRO A 1 84 ? 14.839 11.309 -21.132 1.00 98.06 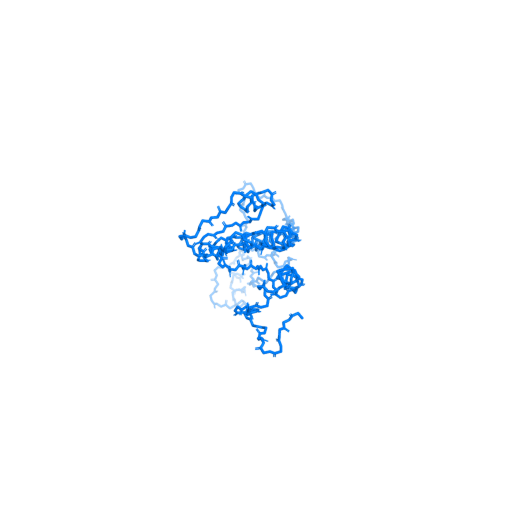84 PRO A CA 1
ATOM 609 C C . PRO A 1 84 ? 13.484 10.711 -21.521 1.00 98.06 84 PRO A C 1
ATOM 611 O O . PRO A 1 84 ? 12.468 11.023 -20.903 1.00 98.06 84 PRO A O 1
ATOM 614 N N . PHE A 1 85 ? 13.448 9.829 -22.526 1.00 97.94 85 PHE A N 1
ATOM 615 C CA . PHE A 1 85 ? 12.204 9.158 -22.912 1.00 97.94 85 PHE A CA 1
ATOM 616 C C . PHE A 1 85 ? 11.700 8.223 -21.803 1.00 97.94 85 PHE A C 1
ATOM 618 O O . PHE A 1 85 ? 10.494 8.091 -21.610 1.00 97.94 85 PHE A O 1
ATOM 625 N N . PHE A 1 86 ? 12.609 7.595 -21.050 1.00 97.81 86 PHE A N 1
ATOM 626 C CA . PHE A 1 86 ? 12.248 6.632 -20.018 1.00 97.81 86 PHE A CA 1
ATOM 627 C C . PHE A 1 86 ? 11.755 7.339 -18.757 1.00 97.81 86 PHE A C 1
ATOM 629 O O . PHE A 1 86 ? 10.697 6.993 -18.232 1.00 97.81 86 PHE A O 1
ATOM 636 N N . THR A 1 87 ? 12.465 8.377 -18.303 1.00 97.31 87 THR A N 1
ATOM 637 C CA . THR A 1 87 ? 11.983 9.230 -17.204 1.00 97.31 87 THR A CA 1
ATOM 638 C C . THR A 1 87 ? 10.662 9.904 -17.568 1.00 97.31 87 THR A C 1
ATOM 640 O O . THR A 1 87 ? 9.738 9.896 -16.757 1.00 97.31 87 THR A O 1
ATOM 643 N N . GLY A 1 88 ? 10.535 10.398 -18.804 1.00 98.25 88 GLY A N 1
ATOM 644 C CA . GLY A 1 88 ? 9.303 10.981 -19.330 1.00 98.25 88 GLY A CA 1
ATOM 645 C C . GLY A 1 88 ? 8.122 10.009 -19.291 1.00 98.25 88 GLY A C 1
ATOM 646 O O . GLY A 1 88 ? 7.058 10.374 -18.795 1.00 98.25 88 GLY A O 1
ATOM 647 N N . ALA A 1 89 ? 8.313 8.761 -19.731 1.00 98.44 89 ALA A N 1
ATOM 648 C CA . ALA A 1 89 ? 7.278 7.728 -19.681 1.00 98.44 89 ALA A CA 1
ATOM 649 C C . ALA A 1 89 ? 6.837 7.413 -18.241 1.00 98.44 89 ALA A C 1
ATOM 651 O O . ALA A 1 89 ? 5.641 7.354 -17.964 1.00 98.44 89 ALA A O 1
ATOM 652 N N . ILE A 1 90 ? 7.789 7.265 -17.310 1.00 98.31 90 ILE A N 1
ATOM 653 C CA . ILE A 1 90 ? 7.501 7.010 -15.888 1.00 98.31 90 ILE A CA 1
ATOM 654 C C . ILE A 1 90 ? 6.660 8.147 -15.292 1.00 98.31 90 ILE A C 1
ATOM 656 O O . ILE A 1 90 ? 5.642 7.889 -14.647 1.00 98.31 90 ILE A O 1
ATOM 660 N N . THR A 1 91 ? 7.067 9.401 -15.515 1.00 98.06 91 THR A N 1
ATOM 661 C CA . THR A 1 91 ? 6.357 10.576 -14.995 1.00 98.06 91 THR A CA 1
ATOM 662 C C . THR A 1 91 ? 4.971 10.721 -15.615 1.00 98.06 91 THR A C 1
ATOM 664 O O . THR A 1 91 ? 4.008 10.927 -14.881 1.00 98.06 91 THR A O 1
ATOM 667 N N . ALA A 1 92 ? 4.846 10.573 -16.937 1.00 98.19 92 ALA A N 1
ATOM 668 C CA . ALA A 1 92 ? 3.564 10.676 -17.634 1.00 98.19 92 ALA A CA 1
ATOM 669 C C . ALA A 1 92 ? 2.559 9.607 -17.175 1.00 98.19 92 ALA A C 1
ATOM 671 O O . ALA A 1 92 ? 1.365 9.879 -17.085 1.00 98.19 92 ALA A O 1
ATOM 672 N N . ALA A 1 93 ? 3.047 8.410 -16.845 1.00 97.94 93 ALA A N 1
ATOM 673 C CA . ALA A 1 93 ? 2.232 7.311 -16.345 1.00 97.94 93 ALA A CA 1
ATOM 674 C C . ALA A 1 93 ? 1.884 7.421 -14.846 1.00 97.94 93 ALA A C 1
ATOM 676 O O . ALA A 1 93 ? 1.098 6.619 -14.346 1.00 97.94 93 ALA A O 1
ATOM 677 N N . GLY A 1 94 ? 2.475 8.372 -14.112 1.00 97.00 94 GLY A N 1
ATOM 678 C CA . GLY A 1 94 ? 2.266 8.523 -12.670 1.00 97.00 94 GLY A CA 1
ATOM 679 C C . GLY A 1 94 ? 2.849 7.380 -11.830 1.00 97.00 94 GLY A C 1
ATOM 680 O O . GLY A 1 94 ? 2.423 7.176 -10.694 1.00 97.00 94 GLY A O 1
ATOM 681 N N . VAL A 1 95 ? 3.813 6.625 -12.369 1.00 97.88 95 VAL A N 1
ATOM 682 C CA . VAL A 1 95 ? 4.416 5.481 -11.673 1.00 97.88 95 VAL A CA 1
ATOM 683 C C . VAL A 1 95 ? 5.362 5.978 -10.570 1.00 97.88 95 VAL A C 1
ATOM 685 O O . VAL A 1 95 ? 6.308 6.714 -10.870 1.00 97.88 95 VAL A O 1
ATOM 688 N N . PRO A 1 96 ? 5.183 5.561 -9.299 1.00 97.38 96 PRO A N 1
ATOM 689 C CA . PRO A 1 96 ? 6.108 5.921 -8.230 1.00 97.38 96 PRO A CA 1
ATOM 690 C C . PRO A 1 96 ? 7.490 5.306 -8.472 1.00 97.38 96 PRO A C 1
ATOM 692 O O . PRO A 1 96 ? 7.648 4.083 -8.476 1.00 97.38 96 PRO A O 1
ATOM 695 N N . LEU A 1 97 ? 8.495 6.165 -8.645 1.00 97.25 97 LEU A N 1
ATOM 696 C CA . LEU A 1 97 ? 9.878 5.773 -8.899 1.00 97.25 97 LEU A CA 1
ATOM 697 C C . LEU A 1 97 ? 10.773 6.053 -7.690 1.00 97.25 97 LEU A C 1
ATOM 699 O O . LEU A 1 97 ? 10.802 7.162 -7.158 1.00 97.25 97 LEU A O 1
ATOM 703 N N . PHE A 1 98 ? 11.594 5.070 -7.332 1.00 97.00 98 PHE A N 1
ATOM 704 C CA . PHE A 1 98 ? 12.644 5.200 -6.330 1.00 97.00 98 PHE A CA 1
ATOM 705 C C . PHE A 1 98 ? 14.001 4.759 -6.881 1.00 97.00 98 PHE A C 1
ATOM 707 O O . PHE A 1 98 ? 14.114 3.848 -7.696 1.00 97.00 98 PHE A O 1
ATOM 714 N N . ARG A 1 99 ? 15.059 5.374 -6.350 1.00 94.75 99 ARG A N 1
ATOM 715 C CA . ARG A 1 99 ? 16.461 4.950 -6.533 1.00 94.75 99 ARG A CA 1
ATOM 716 C C . ARG A 1 99 ? 17.002 4.159 -5.336 1.00 94.75 99 ARG A C 1
ATOM 718 O O . ARG A 1 99 ? 18.196 3.998 -5.165 1.00 94.75 99 ARG A O 1
ATOM 725 N N . SER A 1 100 ? 16.127 3.747 -4.419 1.00 94.06 100 SER A N 1
ATOM 726 C CA . SER A 1 100 ? 16.500 3.040 -3.190 1.00 94.06 100 SER A CA 1
ATOM 727 C C . SER A 1 100 ? 15.353 2.142 -2.751 1.00 94.06 100 SER A C 1
ATOM 729 O O . SER A 1 100 ? 14.249 2.633 -2.505 1.00 94.06 100 SER A O 1
ATOM 731 N N . ALA A 1 101 ? 15.632 0.843 -2.631 1.00 93.94 101 ALA A N 1
ATOM 732 C CA . ALA A 1 101 ? 14.658 -0.135 -2.161 1.00 93.94 101 ALA A CA 1
ATOM 733 C C . ALA A 1 101 ? 14.196 0.168 -0.725 1.00 93.94 101 ALA A C 1
ATOM 735 O O . ALA A 1 101 ? 13.003 0.123 -0.454 1.00 93.94 101 ALA A O 1
ATOM 736 N N . ASP A 1 102 ? 15.102 0.579 0.170 1.00 95.75 102 ASP A N 1
ATOM 737 C CA . ASP A 1 102 ? 14.744 0.972 1.543 1.00 95.75 102 ASP A CA 1
ATOM 738 C C . ASP A 1 102 ? 13.754 2.148 1.557 1.00 95.75 102 ASP A C 1
ATOM 740 O O . ASP A 1 102 ? 12.704 2.080 2.197 1.00 95.75 102 ASP A O 1
ATOM 744 N N . ARG A 1 103 ? 14.010 3.206 0.771 1.00 96.75 103 ARG A N 1
ATOM 745 C CA . ARG A 1 103 ? 13.061 4.329 0.664 1.00 96.75 103 ARG A CA 1
ATOM 746 C C . ARG A 1 103 ? 11.709 3.896 0.094 1.00 96.75 103 ARG A C 1
ATOM 748 O O . ARG A 1 103 ? 10.685 4.365 0.587 1.00 96.75 103 ARG A O 1
ATOM 755 N N . ALA A 1 104 ? 11.699 2.993 -0.886 1.00 97.38 104 ALA A N 1
ATOM 756 C CA . ALA A 1 104 ? 10.468 2.449 -1.455 1.00 97.38 104 ALA A CA 1
ATOM 757 C C . ALA A 1 104 ? 9.659 1.652 -0.416 1.00 97.38 104 ALA A C 1
ATOM 759 O O . ALA A 1 104 ? 8.463 1.887 -0.252 1.00 97.38 104 ALA A O 1
ATOM 760 N N . MET A 1 105 ? 10.317 0.785 0.359 1.00 96.19 105 MET A N 1
ATOM 761 C CA . MET A 1 105 ? 9.677 0.013 1.430 1.00 96.19 105 MET A CA 1
ATOM 762 C C . MET A 1 105 ? 9.126 0.917 2.539 1.00 96.19 105 MET A C 1
ATOM 764 O O . MET A 1 105 ? 8.001 0.721 3.003 1.00 96.19 105 MET A O 1
ATOM 768 N N . ARG A 1 106 ? 9.867 1.959 2.939 1.00 97.88 106 ARG A N 1
ATOM 769 C CA . ARG A 1 106 ? 9.382 2.954 3.912 1.00 97.88 106 ARG A CA 1
ATOM 770 C C . ARG A 1 106 ? 8.170 3.726 3.393 1.00 97.88 106 ARG A C 1
ATOM 772 O O . ARG A 1 106 ? 7.254 3.982 4.171 1.00 97.88 106 ARG A O 1
ATOM 779 N N . ALA A 1 107 ? 8.145 4.079 2.108 1.00 97.56 107 ALA A N 1
ATOM 780 C CA . ALA A 1 107 ? 6.992 4.729 1.490 1.00 97.56 107 ALA A CA 1
ATOM 781 C C . ALA A 1 107 ? 5.768 3.800 1.481 1.00 97.56 107 ALA A C 1
ATOM 783 O O . ALA A 1 107 ? 4.690 4.200 1.922 1.00 97.56 107 ALA A O 1
ATOM 784 N N . LEU A 1 108 ? 5.945 2.536 1.086 1.00 96.75 108 LEU A N 1
ATOM 785 C CA . LEU A 1 108 ? 4.874 1.537 1.112 1.00 96.75 108 LEU A CA 1
ATOM 786 C C . LEU A 1 108 ? 4.332 1.288 2.520 1.00 96.75 108 LEU A C 1
ATOM 788 O O . LEU A 1 108 ? 3.121 1.154 2.681 1.00 96.75 108 LEU A O 1
ATOM 792 N N . ARG A 1 109 ? 5.181 1.322 3.556 1.00 97.00 109 ARG A N 1
ATOM 793 C CA . ARG A 1 109 ? 4.725 1.265 4.953 1.00 97.00 109 ARG A CA 1
ATOM 794 C C . ARG A 1 109 ? 3.732 2.384 5.280 1.00 97.00 109 ARG A C 1
ATOM 796 O O . ARG A 1 109 ? 2.763 2.136 5.991 1.00 97.00 109 ARG A O 1
ATOM 803 N N . GLN A 1 110 ? 3.957 3.604 4.790 1.00 97.81 110 GLN A N 1
ATOM 804 C CA . GLN A 1 110 ? 3.035 4.724 5.027 1.00 97.81 110 GLN A CA 1
ATOM 805 C C . GLN A 1 110 ? 1.714 4.536 4.277 1.00 97.81 110 GLN A C 1
ATOM 807 O O . GLN A 1 110 ? 0.651 4.766 4.848 1.00 97.81 110 GLN A O 1
ATOM 812 N N . VAL A 1 111 ? 1.773 4.054 3.032 1.00 96.25 111 VAL A N 1
ATOM 813 C CA . VAL A 1 111 ? 0.574 3.734 2.241 1.00 96.25 111 VAL A CA 1
ATOM 814 C C . VAL A 1 111 ? -0.255 2.641 2.921 1.00 96.25 111 VAL A C 1
ATOM 816 O O . VAL A 1 111 ? -1.468 2.789 3.061 1.00 96.25 111 VAL A O 1
ATOM 819 N N . ALA A 1 112 ? 0.392 1.581 3.412 1.00 95.25 112 ALA A N 1
ATOM 820 C CA . ALA A 1 112 ? -0.269 0.512 4.155 1.00 95.25 112 ALA A CA 1
ATOM 821 C C . ALA A 1 112 ? -0.916 1.035 5.448 1.00 95.25 112 ALA A C 1
ATOM 823 O O . ALA A 1 112 ? -2.103 0.810 5.677 1.00 95.25 112 ALA A O 1
ATOM 824 N N . ALA A 1 113 ? -0.175 1.811 6.248 1.00 96.62 113 ALA A N 1
ATOM 825 C CA . ALA A 1 113 ? -0.690 2.398 7.485 1.00 96.62 113 ALA A CA 1
ATOM 826 C C . ALA A 1 113 ? -1.906 3.309 7.240 1.00 96.62 113 ALA A C 1
ATOM 828 O O . ALA A 1 113 ? -2.865 3.291 8.017 1.00 96.62 113 ALA A O 1
ATOM 829 N N . TYR A 1 114 ? -1.890 4.077 6.148 1.00 96.69 114 TYR A N 1
ATOM 830 C CA . TYR A 1 114 ? -3.021 4.898 5.729 1.00 96.69 114 TYR A CA 1
ATOM 831 C C . TYR A 1 114 ? -4.232 4.046 5.323 1.00 96.69 114 TYR A C 1
ATOM 833 O O . TYR A 1 114 ? -5.340 4.292 5.803 1.00 96.69 114 TYR A O 1
ATOM 841 N N . GLY A 1 115 ? -4.025 3.004 4.512 1.00 94.12 115 GLY A N 1
ATOM 842 C CA . GLY A 1 115 ? -5.083 2.067 4.125 1.00 94.12 115 GLY A CA 1
ATOM 843 C C . GLY A 1 115 ? -5.743 1.394 5.333 1.00 94.12 115 GLY A C 1
ATOM 844 O O . GLY A 1 115 ? -6.970 1.358 5.436 1.00 94.12 115 GLY A O 1
ATOM 845 N N . GLU A 1 116 ? -4.950 0.941 6.303 1.00 94.81 116 GLU A N 1
ATOM 846 C CA . GLU A 1 116 ? -5.473 0.393 7.556 1.00 94.81 116 GLU A CA 1
ATOM 847 C C . GLU A 1 116 ? -6.249 1.429 8.379 1.00 94.81 116 GLU A C 1
ATOM 849 O O . GLU A 1 116 ? -7.271 1.100 8.986 1.00 94.81 116 GLU A O 1
ATOM 854 N N . ALA A 1 117 ? -5.776 2.678 8.426 1.00 96.56 117 ALA A N 1
ATOM 855 C CA . ALA A 1 117 ? -6.462 3.752 9.137 1.00 96.56 117 ALA A CA 1
ATOM 856 C C . ALA A 1 117 ? -7.842 4.033 8.524 1.00 96.56 117 ALA A C 1
ATOM 858 O O . ALA A 1 117 ? -8.820 4.129 9.267 1.00 96.56 117 ALA A O 1
ATOM 859 N N . LEU A 1 118 ? -7.944 4.071 7.191 1.00 95.25 118 LEU A N 1
ATOM 860 C CA . LEU A 1 118 ? -9.222 4.199 6.486 1.00 95.25 118 LEU A CA 1
ATOM 861 C C . LEU A 1 118 ? -10.162 3.027 6.785 1.00 95.25 118 LEU A C 1
ATOM 863 O O . LEU A 1 118 ? -11.338 3.240 7.078 1.00 95.25 118 LEU A O 1
ATOM 867 N N . GLN A 1 119 ? -9.653 1.792 6.777 1.00 93.12 119 GLN A N 1
ATOM 868 C CA . GLN A 1 119 ? -10.453 0.613 7.120 1.00 93.12 119 GLN A CA 1
ATOM 869 C C . GLN A 1 119 ? -10.948 0.654 8.571 1.00 93.12 119 GLN A C 1
ATOM 871 O O . GLN A 1 119 ? -12.109 0.336 8.835 1.00 93.12 119 GLN A O 1
ATOM 876 N N . ARG A 1 120 ? -10.095 1.060 9.523 1.00 93.25 120 ARG A N 1
ATOM 877 C CA . ARG A 1 120 ? -10.487 1.247 10.929 1.00 93.25 120 ARG A CA 1
ATOM 878 C C . ARG A 1 120 ? -11.577 2.310 11.067 1.00 93.25 120 ARG A C 1
ATOM 880 O O . ARG A 1 120 ? -12.568 2.056 11.747 1.00 93.25 120 ARG A O 1
ATOM 887 N N . ALA A 1 121 ? -11.428 3.451 10.397 1.00 92.38 121 ALA A N 1
ATOM 888 C CA . ALA A 1 121 ? -12.427 4.516 10.404 1.00 92.38 121 ALA A CA 1
ATOM 889 C C . ALA A 1 121 ? -13.766 4.049 9.809 1.00 92.38 121 ALA A C 1
ATOM 891 O O . ALA A 1 121 ? -14.815 4.279 10.406 1.00 92.38 121 ALA A O 1
ATOM 892 N N . ALA A 1 122 ? -13.736 3.322 8.689 1.00 90.94 122 ALA A N 1
ATOM 893 C CA . ALA A 1 122 ? -14.935 2.779 8.056 1.00 90.94 122 ALA A CA 1
ATOM 894 C C . ALA A 1 122 ? -15.665 1.753 8.940 1.00 90.94 122 ALA A C 1
ATOM 896 O O . ALA A 1 122 ? -16.893 1.763 8.991 1.00 90.94 122 ALA A O 1
ATOM 897 N N . ARG A 1 123 ? -14.933 0.888 9.661 1.00 89.44 123 ARG A N 1
ATOM 898 C CA . ARG A 1 123 ? -15.531 -0.032 10.647 1.00 89.44 123 ARG A CA 1
ATOM 899 C C . ARG A 1 123 ? -16.181 0.729 11.800 1.00 89.44 123 ARG A C 1
ATOM 901 O O . ARG A 1 123 ? -17.339 0.480 12.102 1.00 89.44 123 ARG A O 1
ATOM 908 N N . SER A 1 124 ? -15.473 1.708 12.362 1.00 85.25 124 SER A N 1
ATOM 909 C CA . SER A 1 124 ? -15.999 2.559 13.437 1.00 85.25 124 SER A CA 1
ATOM 910 C C . SER A 1 124 ? -17.292 3.279 13.030 1.00 85.25 124 SER A C 1
ATOM 912 O O . SER A 1 124 ? -18.262 3.280 13.778 1.00 85.25 124 SER A O 1
ATOM 914 N N . ALA A 1 125 ? -17.347 3.823 11.809 1.00 81.62 125 ALA A N 1
ATOM 915 C CA . ALA A 1 125 ? -18.537 4.498 11.290 1.00 81.62 125 ALA A CA 1
ATOM 916 C C . ALA A 1 125 ? -19.736 3.554 11.069 1.00 81.62 125 ALA A C 1
ATOM 918 O O . ALA A 1 125 ? -20.881 3.986 11.175 1.00 81.62 125 ALA A O 1
ATOM 919 N N . ARG A 1 126 ? -19.496 2.274 10.754 1.00 76.69 126 ARG A N 1
ATOM 920 C CA . ARG A 1 126 ? -20.561 1.262 10.625 1.00 76.69 126 ARG A CA 1
ATOM 921 C C . ARG A 1 126 ? -21.084 0.797 11.979 1.00 76.69 126 ARG A C 1
ATOM 923 O O . ARG A 1 126 ? -22.279 0.563 12.111 1.00 76.69 126 ARG A O 1
ATOM 930 N N . ASP A 1 127 ? -20.203 0.717 12.970 1.00 72.12 127 ASP A N 1
ATOM 931 C CA . ASP A 1 127 ? -20.528 0.304 14.335 1.00 72.12 127 ASP A CA 1
ATOM 932 C C . ASP A 1 127 ? -20.973 1.476 15.224 1.00 72.12 127 ASP A C 1
ATOM 934 O O . ASP A 1 127 ? -20.918 1.378 16.454 1.00 72.12 127 ASP A O 1
ATOM 938 N N . VAL A 1 128 ? -21.450 2.583 14.635 1.00 63.97 128 VAL A N 1
ATOM 939 C CA . VAL A 1 128 ? -22.116 3.656 15.385 1.00 63.97 128 VAL A CA 1
ATOM 940 C C . VAL A 1 128 ? -23.417 3.092 15.947 1.00 63.97 128 VAL A C 1
ATOM 942 O O . VAL A 1 128 ? -24.485 3.157 15.339 1.00 63.97 128 VAL A O 1
ATOM 945 N N . ARG A 1 129 ? -23.318 2.491 17.131 1.00 66.06 129 ARG A N 1
ATOM 946 C CA . ARG A 1 129 ? -24.478 2.127 17.932 1.00 66.06 129 ARG A CA 1
ATOM 947 C C . ARG A 1 129 ? -25.204 3.414 18.283 1.00 66.06 129 ARG A C 1
ATOM 949 O O . ARG A 1 129 ? -24.575 4.386 18.703 1.00 66.06 129 ARG A O 1
ATOM 956 N N . ALA A 1 130 ? -26.521 3.413 18.098 1.00 72.12 130 ALA A N 1
ATOM 957 C CA . ALA A 1 130 ? -27.353 4.506 18.567 1.00 72.12 130 ALA A CA 1
ATOM 958 C C . ALA A 1 130 ? -27.039 4.756 20.046 1.00 72.12 130 ALA A C 1
ATOM 960 O O . ALA A 1 130 ? -26.974 3.809 20.836 1.00 72.12 130 ALA A O 1
ATOM 961 N N . ALA A 1 131 ? -26.806 6.020 20.403 1.00 72.25 131 ALA A N 1
ATOM 962 C CA . ALA A 1 131 ? -26.689 6.389 21.801 1.00 72.25 131 ALA A CA 1
ATOM 963 C C . ALA A 1 131 ? -27.965 5.929 22.513 1.00 72.25 131 ALA A C 1
ATOM 965 O O . ALA A 1 131 ? -29.073 6.238 22.066 1.00 72.25 131 ALA A O 1
ATOM 966 N N . LEU A 1 132 ? -27.808 5.159 23.588 1.00 72.75 132 LEU A N 1
ATOM 967 C CA . LEU A 1 132 ? -28.939 4.795 24.428 1.00 72.75 132 LEU A CA 1
ATOM 968 C C . LEU A 1 132 ? -29.491 6.090 25.036 1.00 72.75 132 LEU A C 1
ATOM 970 O O . LEU A 1 132 ? -28.710 6.864 25.602 1.00 72.75 132 LEU A O 1
ATOM 974 N N . PRO A 1 133 ? -30.797 6.370 24.896 1.00 73.31 133 PRO A N 1
ATOM 975 C CA . PRO A 1 133 ? -31.379 7.534 25.536 1.00 73.31 133 PRO A CA 1
ATOM 976 C C . PRO A 1 133 ? -31.208 7.397 27.048 1.00 73.31 133 PRO A C 1
ATOM 978 O O . PRO A 1 133 ? -31.403 6.317 27.607 1.00 73.31 133 PRO A O 1
ATOM 981 N N . LEU A 1 134 ? -30.858 8.496 27.716 1.00 71.00 134 LEU A N 1
ATOM 982 C CA . LEU A 1 134 ? -30.935 8.533 29.171 1.00 71.00 134 LEU A CA 1
ATOM 983 C C . LEU A 1 134 ? -32.411 8.340 29.557 1.00 71.00 134 LEU A C 1
ATOM 985 O O . LEU A 1 134 ? -33.263 9.063 29.035 1.00 71.00 134 LEU A O 1
ATOM 989 N N . PRO A 1 135 ? -32.747 7.394 30.445 1.00 70.94 135 PRO A N 1
ATOM 990 C CA . PRO A 1 135 ? -34.139 7.065 30.761 1.00 70.94 135 PRO A CA 1
ATOM 991 C C . PRO A 1 135 ? -34.818 8.097 31.684 1.00 70.94 135 PRO A C 1
ATOM 993 O O . PRO A 1 135 ? -35.897 7.840 32.211 1.00 70.94 135 PRO A O 1
ATOM 996 N N . GLY A 1 136 ? -34.217 9.276 31.883 1.00 74.62 136 GLY A N 1
ATOM 997 C CA . GLY A 1 136 ? -34.748 10.331 32.742 1.00 74.62 136 GLY A CA 1
ATOM 998 C C . GLY A 1 136 ? -34.199 11.728 32.422 1.00 74.62 136 GLY A C 1
ATOM 999 O O . GLY A 1 136 ? -33.270 11.869 31.622 1.00 74.62 136 GLY A O 1
ATOM 1000 N N . PRO A 1 137 ? -34.785 12.778 33.028 1.00 78.50 137 PRO A N 1
ATOM 1001 C CA . PRO A 1 137 ? -34.354 14.156 32.833 1.00 78.50 137 PRO A CA 1
ATOM 1002 C C . PRO A 1 137 ? -32.959 14.394 33.416 1.00 78.50 137 PRO A C 1
ATOM 1004 O O . PRO A 1 137 ? -32.626 13.881 34.484 1.00 78.50 137 PRO A O 1
ATOM 1007 N N . VAL A 1 138 ? -32.176 15.233 32.736 1.00 81.25 138 VAL A N 1
ATOM 1008 C CA . VAL A 1 138 ? -30.853 15.658 33.206 1.00 81.25 138 VAL A CA 1
ATOM 1009 C C . VAL A 1 138 ? -31.013 16.594 34.410 1.00 81.25 138 VAL A C 1
ATOM 1011 O O . VAL A 1 138 ? -31.665 17.633 34.276 1.00 81.25 138 VAL A O 1
ATOM 1014 N N . PRO A 1 139 ? -30.437 16.262 35.581 1.00 84.31 139 PRO A N 1
ATOM 1015 C CA . PRO A 1 139 ? -30.418 17.141 36.738 1.00 84.31 139 PRO A CA 1
ATOM 1016 C C . PRO A 1 139 ? -29.771 18.479 36.390 1.00 84.31 139 PRO A C 1
ATOM 1018 O O . PRO A 1 139 ? -28.855 18.538 35.573 1.00 84.31 139 PRO A O 1
ATOM 1021 N N . ALA A 1 140 ? -30.181 19.558 37.058 1.00 85.94 140 ALA A N 1
ATOM 1022 C CA . ALA A 1 140 ? -29.636 20.893 36.795 1.00 85.94 140 ALA A CA 1
ATOM 1023 C C . ALA A 1 140 ? -28.109 20.990 37.005 1.00 85.94 140 ALA A C 1
ATOM 1025 O O . ALA A 1 140 ? -27.454 21.815 36.377 1.00 85.94 140 ALA A O 1
ATOM 1026 N N . ASN A 1 141 ? -27.537 20.138 37.865 1.00 89.25 141 ASN A N 1
ATOM 1027 C CA . ASN A 1 141 ? -26.091 20.038 38.092 1.00 89.25 141 ASN A CA 1
ATOM 1028 C C . ASN A 1 141 ? -25.380 19.061 37.133 1.00 89.25 141 ASN A C 1
ATOM 1030 O O . ASN A 1 141 ? -24.161 18.943 37.195 1.00 89.25 141 ASN A O 1
ATOM 1034 N N . GLY A 1 142 ? -26.119 18.344 36.281 1.00 86.19 142 GLY A N 1
ATOM 1035 C CA . GLY A 1 142 ? -25.590 17.352 35.344 1.00 86.19 142 GLY A CA 1
ATOM 1036 C C . GLY A 1 142 ? -25.047 16.067 35.981 1.00 86.19 142 GLY A C 1
ATOM 1037 O O . GLY A 1 142 ? -24.432 15.273 35.273 1.00 86.19 142 GLY A O 1
ATOM 1038 N N . ILE A 1 143 ? -25.244 15.846 37.287 1.00 87.31 143 ILE A N 1
ATOM 1039 C CA . ILE A 1 143 ? -24.672 14.708 38.020 1.00 87.31 143 ILE A CA 1
ATOM 1040 C C . ILE A 1 143 ? -25.780 13.728 38.405 1.00 87.31 143 ILE A C 1
ATOM 1042 O O . ILE A 1 143 ? -26.722 14.089 39.110 1.00 87.31 143 ILE A O 1
ATOM 1046 N N . TYR A 1 144 ? -25.630 12.472 37.987 1.00 86.50 144 TYR A N 1
ATOM 1047 C CA . TYR A 1 144 ? -26.477 11.360 38.416 1.00 86.50 144 TYR A CA 1
ATOM 1048 C C . TYR A 1 144 ? -25.854 10.615 39.591 1.00 86.50 144 TYR A C 1
ATOM 1050 O O . TYR A 1 144 ? -24.631 10.490 39.679 1.00 86.50 144 TYR A O 1
ATOM 1058 N N . ALA A 1 145 ? -26.695 10.086 40.478 1.00 87.94 145 ALA A N 1
ATOM 1059 C CA . ALA A 1 145 ? -26.222 9.208 41.537 1.00 87.94 145 ALA A CA 1
ATOM 1060 C C . ALA A 1 145 ? -25.770 7.861 40.949 1.00 87.94 145 ALA A C 1
ATOM 1062 O O . ALA A 1 145 ? -26.362 7.354 39.995 1.00 87.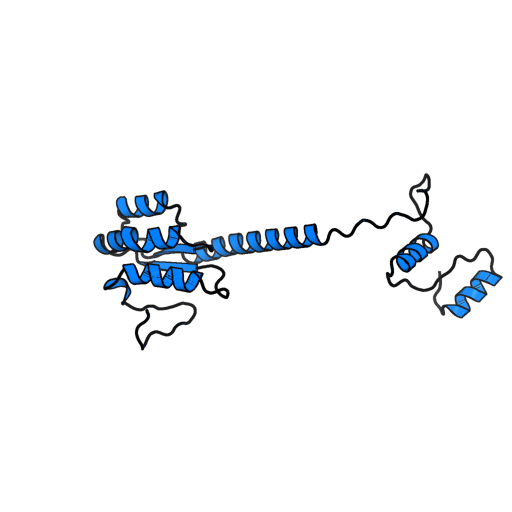94 145 ALA A O 1
ATOM 1063 N N . GLU A 1 146 ? -24.747 7.250 41.548 1.00 89.62 146 GLU A N 1
ATOM 1064 C CA . GLU A 1 146 ? -24.151 6.004 41.048 1.00 89.62 146 GLU A CA 1
ATOM 1065 C C . GLU A 1 146 ? -25.185 4.880 40.871 1.00 89.62 146 GLU A C 1
ATOM 1067 O O . GLU A 1 146 ? -25.188 4.209 39.841 1.00 89.62 146 GLU A O 1
ATOM 1072 N N . TYR A 1 147 ? -26.105 4.707 41.829 1.00 87.94 147 TYR A N 1
ATOM 1073 C CA . TYR A 1 147 ? -27.138 3.666 41.759 1.00 87.94 147 TYR A CA 1
ATOM 1074 C C . TYR A 1 147 ? -28.071 3.833 40.543 1.00 87.94 147 TYR A C 1
ATOM 1076 O O . TYR A 1 147 ? -28.504 2.840 39.963 1.00 87.94 147 TYR A O 1
ATOM 1084 N N . GLN A 1 148 ? -28.336 5.076 40.119 1.00 87.88 148 GLN A N 1
ATOM 1085 C CA . GLN A 1 148 ? -29.152 5.372 38.936 1.00 87.88 148 GLN A CA 1
ATOM 1086 C C . GLN A 1 148 ? -28.398 4.976 37.667 1.00 87.88 148 GLN A C 1
ATOM 1088 O O . GLN A 1 148 ? -28.928 4.239 36.840 1.00 87.88 148 GLN A O 1
ATOM 1093 N N . GLY A 1 149 ? -27.130 5.388 37.554 1.00 87.88 149 GLY A N 1
ATOM 1094 C CA . GLY A 1 149 ? -26.282 5.024 36.418 1.00 87.88 149 GLY A CA 1
ATOM 1095 C C . GLY A 1 149 ? -26.097 3.510 36.290 1.00 87.88 149 GLY A C 1
ATOM 1096 O O . GLY A 1 149 ? -26.197 2.966 35.193 1.00 87.88 149 GLY A O 1
ATOM 1097 N N . LYS A 1 150 ? -25.905 2.813 37.416 1.00 90.31 150 LYS A N 1
ATOM 1098 C CA . LYS A 1 150 ? -25.824 1.348 37.470 1.00 90.31 150 LYS A CA 1
ATOM 1099 C C . LYS A 1 150 ? -27.096 0.668 36.964 1.00 90.31 150 LYS A C 1
ATOM 1101 O O . LYS A 1 150 ? -26.991 -0.255 36.161 1.00 90.31 150 LYS A O 1
ATOM 1106 N N . SER A 1 151 ? -28.272 1.142 37.377 1.00 87.25 151 SER A N 1
ATOM 1107 C CA . SER A 1 151 ? -29.550 0.622 36.871 1.00 87.25 151 SER A CA 1
ATOM 1108 C C . SER A 1 151 ? -29.631 0.738 35.350 1.00 87.25 151 SER A C 1
ATOM 1110 O O . SER A 1 151 ? -29.968 -0.226 34.677 1.00 87.25 151 SER A O 1
ATOM 1112 N N . TRP A 1 152 ? -29.249 1.884 34.786 1.00 87.94 152 TRP A N 1
ATOM 1113 C CA . TRP A 1 152 ? -29.360 2.114 33.343 1.00 87.94 152 TRP A CA 1
ATOM 1114 C C . TRP A 1 152 ? -28.390 1.276 32.524 1.00 87.94 152 TRP A C 1
ATOM 1116 O O . TRP A 1 152 ? -28.730 0.807 31.441 1.00 87.94 152 TRP A O 1
ATOM 1126 N N . LEU A 1 153 ? -27.174 1.078 33.034 1.00 88.50 153 LEU A N 1
ATOM 1127 C CA . LEU A 1 153 ? -26.210 0.176 32.416 1.00 88.50 153 LEU A CA 1
ATOM 1128 C C . LEU A 1 153 ? -26.738 -1.268 32.432 1.00 88.50 153 LEU A C 1
ATOM 1130 O O . LEU A 1 153 ? -26.626 -1.956 31.419 1.00 88.50 153 LEU A O 1
ATOM 1134 N N . ALA A 1 154 ? -27.369 -1.702 33.527 1.00 88.75 154 ALA A N 1
ATOM 1135 C CA . ALA A 1 154 ? -28.002 -3.017 33.606 1.00 88.75 154 ALA A CA 1
ATOM 1136 C C . ALA A 1 154 ? -29.179 -3.153 32.620 1.00 88.75 154 ALA A C 1
ATOM 1138 O O . ALA A 1 154 ? -29.245 -4.145 31.894 1.00 88.75 154 ALA A O 1
ATOM 1139 N N . ASP A 1 155 ? -30.041 -2.136 32.512 1.00 86.25 155 ASP A N 1
ATOM 1140 C CA . ASP A 1 155 ? -31.146 -2.088 31.538 1.00 86.25 155 ASP A CA 1
ATOM 1141 C C . ASP A 1 155 ? -30.639 -2.116 30.084 1.00 86.25 155 ASP A C 1
ATOM 1143 O O . ASP A 1 155 ? -31.284 -2.666 29.192 1.00 86.25 155 ASP A O 1
ATOM 1147 N N . ALA A 1 156 ? -29.442 -1.573 29.844 1.00 85.19 156 ALA A N 1
ATOM 1148 C CA . ALA A 1 156 ? -28.735 -1.646 28.567 1.00 85.19 156 ALA A CA 1
ATOM 1149 C C . ALA A 1 156 ? -28.056 -3.006 28.302 1.00 85.19 156 ALA A C 1
ATOM 1151 O O . ALA A 1 156 ? -27.379 -3.169 27.283 1.00 85.19 156 ALA A O 1
ATOM 1152 N N . GLY A 1 157 ? -28.203 -3.979 29.205 1.00 88.69 157 GLY A N 1
ATOM 1153 C CA . GLY A 1 157 ? -27.591 -5.303 29.109 1.00 88.69 157 GLY A CA 1
ATOM 1154 C C . GLY A 1 157 ? -26.093 -5.323 29.423 1.00 88.69 157 GLY A C 1
ATOM 1155 O O . GLY A 1 157 ? -25.418 -6.304 29.105 1.00 88.69 157 GLY A O 1
ATOM 1156 N N . LEU A 1 158 ? -25.551 -4.257 30.019 1.00 89.44 158 LEU A N 1
ATOM 1157 C CA . LEU A 1 158 ? -24.166 -4.234 30.476 1.00 89.44 158 LEU A CA 1
ATOM 1158 C C . LEU A 1 158 ? -24.066 -4.885 31.861 1.00 89.44 158 LEU A C 1
ATOM 1160 O O . LEU A 1 158 ? -24.941 -4.692 32.704 1.00 89.44 158 LEU A O 1
ATOM 1164 N N . PRO A 1 159 ? -23.000 -5.653 32.127 1.00 92.75 159 PRO A N 1
ATOM 1165 C CA . PRO A 1 159 ? -22.786 -6.237 33.439 1.00 92.75 159 PRO A CA 1
ATOM 1166 C C . PRO A 1 159 ? -22.462 -5.135 34.450 1.00 92.75 159 PRO A C 1
ATOM 1168 O O . PRO A 1 159 ? -21.541 -4.341 34.253 1.00 92.75 159 PRO A O 1
ATOM 1171 N N . VAL A 1 160 ? -23.206 -5.113 35.552 1.00 93.38 160 VAL A N 1
ATOM 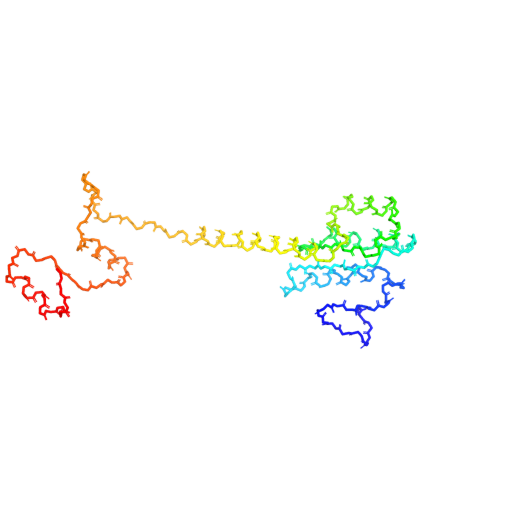1172 C CA . VAL A 1 160 ? -23.039 -4.146 36.636 1.00 93.38 160 VAL A CA 1
ATOM 1173 C C . VAL A 1 160 ? -23.041 -4.893 37.970 1.00 93.38 160 VAL A C 1
ATOM 1175 O O . VAL A 1 160 ? -23.842 -5.813 38.136 1.00 93.38 160 VAL A O 1
ATOM 1178 N N . PRO A 1 161 ? -22.170 -4.533 38.930 1.00 90.38 161 PRO A N 1
ATOM 1179 C CA . PRO A 1 161 ? -22.226 -5.104 40.270 1.00 90.38 161 PRO A CA 1
ATOM 1180 C C . PRO A 1 161 ? -23.572 -4.820 40.948 1.00 90.38 161 PRO A C 1
ATOM 1182 O O . PRO A 1 161 ? -24.065 -3.690 40.890 1.00 90.38 161 PRO A O 1
ATOM 1185 N N . SER A 1 162 ? -24.129 -5.821 41.632 1.00 87.19 162 SER A N 1
ATOM 1186 C CA . SER A 1 162 ? -25.335 -5.663 42.449 1.00 87.19 162 SER A CA 1
ATOM 1187 C C . SER A 1 162 ? -25.141 -4.580 43.514 1.00 87.19 162 SER A C 1
ATOM 1189 O O . SER A 1 162 ? -24.075 -4.471 44.119 1.00 87.19 162 SER A O 1
ATOM 1191 N N . GLY A 1 163 ? -26.176 -3.779 43.753 1.00 89.00 163 GLY A N 1
ATOM 1192 C CA . GLY A 1 163 ? -26.146 -2.701 44.736 1.00 89.00 163 GLY A CA 1
ATOM 1193 C C . GLY A 1 163 ? -27.497 -2.009 44.868 1.00 89.00 163 GLY A C 1
ATOM 1194 O O . GLY A 1 163 ? -28.353 -2.141 43.995 1.00 89.00 163 GLY A O 1
ATOM 1195 N N . ALA A 1 164 ? -27.683 -1.271 45.960 1.00 89.25 164 ALA A N 1
ATOM 1196 C CA . ALA A 1 164 ? -28.873 -0.465 46.213 1.00 89.25 164 ALA A CA 1
ATOM 1197 C C . ALA A 1 164 ? -28.515 0.750 47.083 1.00 89.25 164 ALA A C 1
ATOM 1199 O O . ALA A 1 164 ? -27.537 0.713 47.828 1.00 89.25 164 ALA A O 1
ATOM 1200 N N . LEU A 1 165 ? -29.300 1.826 46.973 1.00 92.00 165 LEU A N 1
ATOM 1201 C CA . LEU A 1 165 ? -29.192 2.987 47.855 1.00 92.00 165 LEU A CA 1
ATOM 1202 C C . LEU A 1 165 ? -29.899 2.669 49.176 1.00 92.00 165 LEU A C 1
ATOM 1204 O O . LEU A 1 165 ? -31.103 2.434 49.168 1.00 92.00 165 LEU A O 1
ATOM 1208 N N . ALA A 1 166 ? -29.164 2.699 50.285 1.00 93.31 166 ALA A N 1
ATOM 1209 C CA . ALA A 1 166 ? -29.754 2.648 51.617 1.00 93.31 166 ALA A CA 1
ATOM 1210 C C . ALA A 1 166 ? -30.148 4.052 52.087 1.00 93.31 166 ALA A C 1
ATOM 1212 O O . ALA A 1 166 ? -29.384 5.005 51.920 1.00 93.31 166 ALA A O 1
ATOM 1213 N N . THR A 1 167 ? -31.324 4.175 52.694 1.00 94.44 167 THR A N 1
ATOM 1214 C CA . THR A 1 167 ? -31.836 5.437 53.252 1.00 94.44 167 THR A CA 1
ATOM 1215 C C . THR A 1 167 ? -31.809 5.481 54.780 1.00 94.44 167 THR A C 1
ATOM 1217 O O . THR A 1 167 ? -31.943 6.555 55.366 1.00 94.44 167 THR A O 1
ATOM 1220 N N . ASP A 1 168 ? -31.552 4.339 55.421 1.00 96.69 168 ASP A N 1
ATOM 1221 C CA . ASP A 1 168 ? -31.354 4.202 56.860 1.00 96.69 168 ASP A CA 1
ATOM 1222 C C . ASP A 1 168 ? -30.309 3.118 57.199 1.00 96.69 168 ASP A C 1
ATOM 1224 O O . ASP A 1 168 ? -29.778 2.418 56.329 1.00 96.69 168 ASP A O 1
ATOM 1228 N N . VAL A 1 169 ? -29.972 3.021 58.488 1.00 95.81 169 VAL A N 1
ATOM 1229 C CA . VAL A 1 169 ? -28.929 2.117 58.999 1.00 95.81 169 VAL A CA 1
ATOM 1230 C C . VAL A 1 169 ? -29.329 0.649 58.853 1.00 95.81 169 VAL A C 1
ATOM 1232 O O . VAL A 1 169 ? -28.497 -0.174 58.466 1.00 95.81 169 VAL A O 1
ATOM 1235 N N . ASP A 1 170 ? -30.585 0.311 59.136 1.00 96.69 170 ASP A N 1
ATOM 1236 C CA . ASP A 1 170 ? -31.060 -1.074 59.090 1.00 96.69 170 ASP A CA 1
ATOM 1237 C C . ASP A 1 170 ? -31.065 -1.597 57.645 1.00 96.69 170 ASP A C 1
ATOM 1239 O O . ASP A 1 170 ? -30.707 -2.748 57.371 1.00 96.69 170 ASP A O 1
ATOM 1243 N N . GLU A 1 171 ? -31.410 -0.730 56.694 1.00 95.38 171 GLU A N 1
ATOM 1244 C CA . GLU A 1 171 ? -31.331 -0.981 55.266 1.00 95.38 171 GLU A CA 1
ATOM 1245 C C . GLU A 1 171 ? -29.897 -1.164 54.781 1.00 95.38 171 GLU A C 1
ATOM 1247 O O . GLU A 1 171 ? -29.625 -2.136 54.068 1.00 95.38 171 GLU A O 1
ATOM 1252 N N . ALA A 1 172 ? -28.972 -0.311 55.222 1.00 94.06 172 ALA A N 1
ATOM 1253 C CA . ALA A 1 172 ? -27.557 -0.444 54.893 1.00 94.06 172 ALA A CA 1
ATOM 1254 C C . ALA A 1 172 ? -26.992 -1.796 55.357 1.00 94.06 172 ALA A C 1
ATOM 1256 O O . ALA A 1 172 ? -26.359 -2.505 54.571 1.00 94.06 172 ALA A O 1
ATOM 1257 N N . VAL A 1 173 ? -27.275 -2.205 56.601 1.00 95.06 173 VAL A N 1
ATOM 1258 C CA . VAL A 1 173 ? -26.816 -3.491 57.157 1.00 95.06 173 VAL A CA 1
ATOM 1259 C C . VAL A 1 173 ? -27.390 -4.672 56.373 1.00 95.06 173 VAL A C 1
ATOM 1261 O O . VAL A 1 173 ? -26.669 -5.615 56.037 1.00 95.06 173 VAL A O 1
ATOM 1264 N N . ARG A 1 174 ? -28.683 -4.630 56.043 1.00 95.94 174 ARG A N 1
ATOM 1265 C CA . ARG A 1 174 ? -29.354 -5.687 55.279 1.00 95.94 174 ARG A CA 1
ATOM 1266 C C . ARG A 1 174 ? -28.795 -5.827 53.861 1.00 95.94 174 ARG A C 1
ATOM 1268 O O . ARG A 1 174 ? -28.550 -6.951 53.429 1.00 95.94 174 ARG A O 1
ATOM 1275 N N . ILE A 1 175 ? -28.578 -4.717 53.152 1.00 94.56 175 ILE A N 1
ATOM 1276 C CA . ILE A 1 175 ? -27.996 -4.723 51.801 1.00 94.56 175 ILE A CA 1
ATOM 1277 C C . ILE A 1 175 ? -26.553 -5.240 51.847 1.00 94.56 175 ILE A C 1
ATOM 1279 O O . ILE A 1 175 ? -26.203 -6.129 51.071 1.00 94.56 175 ILE A O 1
ATOM 1283 N N . ALA A 1 176 ? -25.738 -4.755 52.790 1.00 94.50 176 ALA A N 1
ATOM 1284 C CA . ALA A 1 176 ? -24.344 -5.171 52.944 1.00 94.50 176 ALA A CA 1
ATOM 1285 C C . ALA A 1 176 ? -24.201 -6.687 53.154 1.00 94.50 176 ALA A C 1
ATOM 1287 O O . ALA A 1 176 ? -23.403 -7.336 52.480 1.00 94.50 176 ALA A O 1
ATOM 1288 N N . ASN A 1 177 ? -25.028 -7.270 54.027 1.00 95.25 177 ASN A N 1
ATOM 1289 C CA . ASN A 1 177 ? -25.033 -8.713 54.276 1.00 95.25 177 ASN A CA 1
ATOM 1290 C C . ASN A 1 177 ? -25.416 -9.538 53.035 1.00 95.25 177 ASN A C 1
ATOM 1292 O O . ASN A 1 177 ? -24.951 -10.666 52.889 1.00 95.25 177 ASN A O 1
ATOM 1296 N N . GLY A 1 178 ? -26.253 -8.991 52.147 1.00 93.88 178 GLY A N 1
ATOM 1297 C CA . GLY A 1 178 ? -26.632 -9.645 50.893 1.00 93.88 178 GLY A CA 1
ATOM 1298 C C . GLY A 1 178 ? -25.567 -9.550 49.796 1.00 93.88 178 GLY A C 1
ATOM 1299 O O . GLY A 1 178 ? -25.442 -10.469 48.991 1.00 93.88 178 GLY A O 1
ATOM 1300 N N . LEU A 1 179 ? -24.801 -8.455 49.759 1.00 93.06 179 LEU A N 1
ATOM 1301 C CA . LEU A 1 179 ? -23.748 -8.222 48.761 1.00 93.06 179 LEU A CA 1
ATOM 1302 C C . LEU A 1 179 ? -22.400 -8.844 49.151 1.00 93.06 179 LEU A C 1
ATOM 1304 O O . LEU A 1 179 ? -21.618 -9.214 48.275 1.00 93.06 179 LEU A O 1
ATOM 1308 N N . GLY A 1 180 ? -22.135 -8.968 50.452 1.00 92.38 180 GLY A N 1
ATOM 1309 C CA . GLY A 1 180 ? -20.813 -9.283 50.981 1.00 92.38 180 GLY A CA 1
ATOM 1310 C C . GLY A 1 180 ? -19.932 -8.038 51.117 1.00 92.38 180 GLY A C 1
ATOM 1311 O O . GLY A 1 180 ? -20.225 -6.976 50.578 1.00 92.38 180 GLY A O 1
ATOM 1312 N N . TYR A 1 181 ? -18.844 -8.169 51.875 1.00 89.62 181 TYR A N 1
ATOM 1313 C CA . TYR A 1 181 ? -17.951 -7.062 52.224 1.00 89.62 181 TYR A CA 1
ATOM 1314 C C . TYR A 1 181 ? -16.674 -7.061 51.366 1.00 89.62 181 TYR A C 1
ATOM 1316 O O . TYR A 1 181 ? -16.208 -8.136 50.978 1.00 89.62 181 TYR A O 1
ATOM 1324 N N . PRO A 1 182 ? -16.047 -5.891 51.135 1.00 89.19 182 PRO A N 1
ATOM 1325 C CA . PRO A 1 182 ? -16.430 -4.561 51.625 1.00 89.19 182 PRO A CA 1
ATOM 1326 C C . PRO A 1 182 ? -17.537 -3.892 50.791 1.00 89.19 182 PRO A C 1
ATOM 1328 O O . PRO A 1 182 ? -17.624 -4.104 49.584 1.00 89.19 182 PRO A O 1
ATOM 1331 N N . VAL A 1 183 ? -18.330 -3.034 51.440 1.00 87.81 183 VAL A N 1
ATOM 1332 C CA . VAL A 1 183 ? -19.302 -2.131 50.797 1.00 87.81 183 VAL A CA 1
ATOM 1333 C C . VAL A 1 183 ? -18.994 -0.677 51.161 1.00 87.81 183 VAL A C 1
ATOM 1335 O O . VAL A 1 183 ? -18.370 -0.428 52.197 1.00 87.81 183 VAL A O 1
ATOM 1338 N N . VAL A 1 184 ? -19.407 0.254 50.297 1.00 79.44 184 VAL A N 1
ATOM 1339 C CA . VAL A 1 184 ? -19.306 1.714 50.473 1.00 79.44 184 VAL A CA 1
ATOM 1340 C C . VAL A 1 184 ? -20.678 2.345 50.623 1.00 79.44 184 VAL A C 1
ATOM 1342 O O . VAL A 1 184 ? -21.631 1.802 50.020 1.00 79.44 184 VAL A O 1
#